Protein AF-A0A6C0I5N6-F1 (afdb_monomer)

Secondary structure (DSSP, 8-state):
----PPPP---PPPPPPPPPPP------PPP-PPPPPPPP----------TT------TTHHHHHHHHHHHHHHB-HHHHHHHHHHHHHHHHHHHTT-SSHHHHHHHHHHHHTS-GGG--SHHHHHHHHHHHHHHHHHHHTPPPPPHHHHHHHHHT--HHHHHHHHHHHHHS----GGGHHHHHHHHHHHHHHHHHHHHTGGGB--

Foldseek 3Di:
DDDDDDDDDDDDDDDDDDDDDDDDDDDDDDDDDDDDDDDPDDPDDPDPPPPPCPPDDQQQPVLLLLQLLLCLLFQDFVCCQVCVVVNLVLNLLSQLLDLDNVSNVVSNVLVVPDPSVPCRGSVSSNVSSLVVVQVVCVVVVHDRDDSVNSNVVNNPPDNVVSLVSNVVSLPPDDPDPVCPVSNVSSVVSNVVSVVVCVVCVVSTHD

Nearest PDB structures (foldseek):
  3w4y-assembly2_B  TM=7.563E-01  e=2.090E-02  Saccharomyces cerevisiae S288C
  3tk0-assembly1_A-2  TM=7.917E-01  e=8.559E-02  Homo sapiens
  3u5s-assembly1_A-2  TM=8.204E-01  e=1.146E-01  Homo sapiens
  4e0i-assembly2_C-2  TM=6.953E-01  e=7.398E-02  Saccharomyces cerevisiae S288C

Mean predicted aligned error: 14.07 Å

Sequence (206 aa):
MQYVNFRNTTTTIPIMTPPPQKMLMFSKPLVRSGLPPPQPIKTVEPVAPDSSLSPKKMKWGQPTWYIIHTLAEKVKEEAFVSIRTELLRQIYNICTNLPCPICSTHATEYLNGVNFSTIVSKDQLKMMLFQFHNEVNKRKGVEELPLDECNAKYVTAVTENMFQYFLISTKERQYNVQLISNNAYRERVVKYFREWLTKNSGSFAP

InterPro domains:
  IPR017905 ERV/ALR sulfhydryl oxidase domain [PF04777] (64-151)
  IPR017905 ERV/ALR sulfhydryl oxidase domain [PS51324] (51-154)
  IPR036774 ERV/ALR sulfhydryl oxidase domain superfamily [G3DSA:1.20.120.310] (55-160)
  IPR036774 ERV/ALR sulfhydryl oxidase domain superfamily [SSF69000] (56-147)

Structure (mmCIF, N/CA/C/O backbone):
data_AF-A0A6C0I5N6-F1
#
_entry.id   AF-A0A6C0I5N6-F1
#
loop_
_atom_site.group_PDB
_atom_site.id
_atom_site.type_symbol
_atom_site.label_atom_id
_atom_site.label_alt_id
_atom_site.label_comp_id
_atom_site.label_asym_id
_atom_site.label_entity_id
_atom_site.label_seq_id
_atom_site.pdbx_PDB_ins_code
_atom_site.Cartn_x
_atom_site.Cartn_y
_atom_site.Cartn_z
_atom_site.occupancy
_atom_site.B_iso_or_equiv
_atom_site.auth_seq_id
_atom_site.auth_comp_id
_atom_site.auth_asym_id
_atom_site.auth_atom_id
_atom_site.pdbx_PDB_model_num
ATOM 1 N N . MET A 1 1 ? -33.478 -2.073 -8.787 1.00 43.09 1 MET A N 1
ATOM 2 C CA . MET A 1 1 ? -33.326 -2.745 -10.094 1.00 43.09 1 MET A CA 1
ATOM 3 C C . MET A 1 1 ? -33.317 -1.668 -11.174 1.00 43.09 1 MET A C 1
ATOM 5 O O . MET A 1 1 ? -34.379 -1.256 -11.608 1.00 43.09 1 MET A O 1
ATOM 9 N N . GLN A 1 2 ? -32.145 -1.126 -11.517 1.00 28.42 2 GLN A N 1
ATOM 10 C CA . GLN A 1 2 ? -31.960 -0.216 -12.655 1.00 28.42 2 GLN A CA 1
ATOM 11 C C . GLN A 1 2 ? -30.554 -0.464 -13.216 1.00 28.42 2 GLN A C 1
ATOM 13 O O . GLN A 1 2 ? -29.558 -0.215 -12.545 1.00 28.42 2 GLN A O 1
ATOM 18 N N . TYR A 1 3 ? -30.507 -1.059 -14.407 1.00 30.44 3 TYR A N 1
ATOM 19 C CA . TYR A 1 3 ? -29.296 -1.349 -15.170 1.00 30.44 3 TYR A CA 1
ATOM 20 C C . TYR A 1 3 ? -28.939 -0.125 -16.018 1.00 30.44 3 TYR A C 1
ATOM 22 O O . TYR A 1 3 ? -29.790 0.382 -16.749 1.00 30.44 3 TYR A O 1
ATOM 30 N N . VAL A 1 4 ? -27.687 0.330 -15.956 1.00 37.03 4 VAL A N 1
ATOM 31 C CA . VAL A 1 4 ? -27.155 1.357 -16.863 1.00 37.03 4 VAL A CA 1
ATOM 32 C C . VAL A 1 4 ? -26.364 0.650 -17.965 1.00 37.03 4 VAL A C 1
ATOM 34 O O . VAL A 1 4 ? -25.302 0.090 -17.715 1.00 37.03 4 VAL A O 1
ATOM 37 N N . ASN A 1 5 ? -26.918 0.651 -19.180 1.00 32.22 5 ASN A N 1
ATOM 38 C CA . ASN A 1 5 ? -26.293 0.130 -20.397 1.00 32.22 5 ASN A CA 1
ATOM 39 C C . ASN A 1 5 ? -25.317 1.162 -20.980 1.00 32.22 5 ASN A C 1
ATOM 41 O O . ASN A 1 5 ? -25.742 2.244 -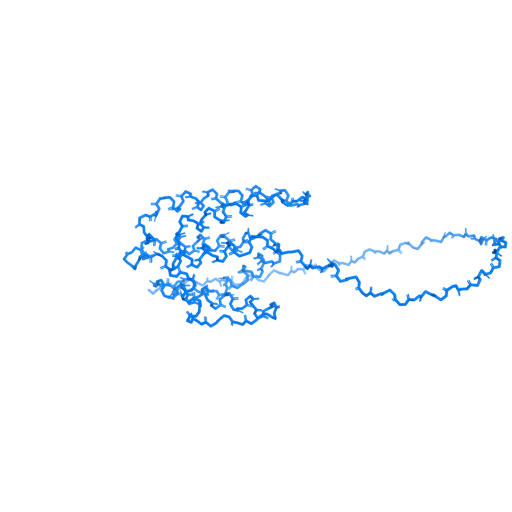21.387 1.00 32.22 5 ASN A O 1
ATOM 45 N N . PHE A 1 6 ? -24.037 0.806 -21.103 1.00 34.78 6 PHE A N 1
ATOM 46 C CA . PHE A 1 6 ? -23.080 1.563 -21.911 1.00 34.78 6 PHE A CA 1
ATOM 47 C C . PHE A 1 6 ? -23.104 1.052 -23.357 1.00 34.78 6 PHE A C 1
ATOM 49 O O . PHE A 1 6 ? -22.864 -0.122 -23.627 1.00 34.78 6 PHE A O 1
ATOM 56 N N . ARG A 1 7 ? -23.448 1.949 -24.287 1.00 36.78 7 ARG A N 1
ATOM 57 C CA . ARG A 1 7 ? -23.452 1.711 -25.735 1.00 36.78 7 ARG A CA 1
ATOM 58 C C . ARG A 1 7 ? -22.018 1.765 -26.273 1.00 36.78 7 ARG A C 1
ATOM 60 O O . ARG A 1 7 ? -21.306 2.728 -26.008 1.00 36.78 7 ARG A O 1
ATOM 67 N N . ASN A 1 8 ? -21.638 0.769 -27.071 1.00 32.28 8 ASN A N 1
ATOM 68 C CA . ASN A 1 8 ? -20.397 0.755 -27.846 1.00 32.28 8 ASN A CA 1
ATOM 69 C C . ASN A 1 8 ? -20.519 1.702 -29.050 1.00 32.28 8 ASN A C 1
ATOM 71 O O . ASN A 1 8 ? -21.375 1.497 -29.908 1.00 32.28 8 ASN A O 1
ATOM 75 N N . THR A 1 9 ? -19.651 2.709 -29.138 1.00 34.84 9 THR A N 1
ATOM 76 C CA . THR A 1 9 ? -19.451 3.505 -30.358 1.00 34.84 9 THR A CA 1
ATOM 77 C C . THR A 1 9 ? -18.193 3.030 -31.073 1.00 34.84 9 THR A C 1
ATOM 79 O O . THR A 1 9 ? -17.084 3.167 -30.559 1.00 34.84 9 THR A O 1
ATOM 82 N N . THR A 1 10 ? -18.375 2.457 -32.260 1.00 33.31 10 THR A N 1
ATOM 83 C CA . THR A 1 10 ? -17.306 2.052 -33.175 1.00 33.31 10 THR A CA 1
ATOM 84 C C . THR A 1 10 ? -16.755 3.287 -33.886 1.00 33.31 10 THR A C 1
ATOM 86 O O . THR A 1 10 ? -17.424 3.851 -34.748 1.00 33.31 10 THR A O 1
ATOM 89 N N . THR A 1 11 ? -15.536 3.700 -33.540 1.00 34.88 11 THR A N 1
ATOM 90 C CA . THR A 1 11 ? -14.793 4.741 -34.265 1.00 34.88 11 THR A CA 1
ATOM 91 C C . THR A 1 11 ? -13.759 4.073 -35.166 1.00 34.88 11 THR A C 1
ATOM 93 O O . THR A 1 11 ? -12.806 3.459 -34.692 1.00 34.88 11 THR A O 1
ATOM 96 N N . THR A 1 12 ? -13.961 4.179 -36.476 1.00 35.69 12 THR A N 1
ATOM 97 C CA . THR A 1 12 ? -13.022 3.775 -37.531 1.00 35.69 12 THR A CA 1
ATOM 98 C C . THR A 1 12 ? -11.769 4.655 -37.523 1.00 35.69 12 THR A C 1
ATOM 100 O O . THR A 1 12 ? -11.872 5.878 -37.595 1.00 35.69 12 THR A O 1
ATOM 103 N N . ILE A 1 13 ? -10.589 4.031 -37.466 1.00 36.94 13 ILE A N 1
ATOM 104 C CA . ILE A 1 13 ? -9.274 4.688 -37.550 1.00 36.94 13 ILE A CA 1
ATOM 105 C C . ILE A 1 13 ? -8.848 4.772 -39.030 1.00 36.94 13 ILE A C 1
ATOM 107 O O . ILE A 1 13 ? -8.908 3.749 -39.716 1.00 36.94 13 ILE A O 1
ATOM 111 N N . PRO A 1 14 ? -8.398 5.932 -39.549 1.00 33.78 14 PRO A N 1
ATOM 112 C CA . PRO A 1 14 ? -7.877 6.031 -40.909 1.00 33.78 14 PRO A CA 1
ATOM 113 C C . PRO A 1 14 ? -6.431 5.516 -41.011 1.00 33.78 14 PRO A C 1
ATOM 115 O O . PRO A 1 14 ? -5.578 5.809 -40.173 1.00 33.78 14 PRO A O 1
ATOM 118 N N . ILE A 1 15 ? -6.162 4.762 -42.079 1.00 38.66 15 ILE A N 1
ATOM 119 C CA . ILE A 1 15 ? -4.848 4.222 -42.452 1.00 38.66 15 ILE A CA 1
ATOM 120 C C . ILE A 1 15 ? -3.989 5.357 -43.034 1.00 38.66 15 ILE A C 1
ATOM 122 O O . ILE A 1 15 ? -4.327 5.920 -44.073 1.00 38.66 15 ILE A O 1
ATOM 126 N N . MET A 1 16 ? -2.867 5.681 -42.384 1.00 34.75 16 MET A N 1
ATOM 127 C CA . MET A 1 16 ? -1.835 6.572 -42.929 1.00 34.75 16 MET A CA 1
ATOM 128 C C . MET A 1 16 ? -0.799 5.757 -43.713 1.00 34.75 16 MET A C 1
ATOM 130 O O . MET A 1 16 ? -0.134 4.885 -43.157 1.00 34.75 16 MET A O 1
ATOM 134 N N . THR A 1 17 ? -0.637 6.052 -45.001 1.00 44.69 17 THR A N 1
ATOM 135 C CA . THR A 1 17 ? 0.446 5.518 -45.842 1.00 44.69 17 THR A CA 1
ATOM 136 C C . THR A 1 17 ? 1.763 6.267 -45.590 1.00 44.69 17 THR A C 1
ATOM 138 O O . THR A 1 17 ? 1.732 7.493 -45.453 1.00 44.69 17 THR A O 1
ATOM 141 N N . PRO A 1 18 ? 2.927 5.590 -45.572 1.00 39.78 18 PRO A N 1
ATOM 142 C CA . PRO A 1 18 ? 4.218 6.249 -45.380 1.00 39.78 18 PRO A CA 1
ATOM 143 C C . PRO A 1 18 ? 4.700 6.986 -46.650 1.00 39.78 18 PRO A C 1
ATOM 145 O O . PRO A 1 18 ? 4.388 6.558 -47.764 1.00 39.78 18 PRO A O 1
ATOM 148 N N . PRO A 1 19 ? 5.478 8.080 -46.511 1.00 40.03 19 PRO A N 1
ATOM 149 C CA . PRO A 1 19 ? 6.007 8.847 -47.639 1.00 40.03 19 PRO A CA 1
ATOM 150 C C . PRO A 1 19 ? 7.212 8.159 -48.317 1.00 40.03 19 PRO A C 1
ATOM 152 O O . PRO A 1 19 ? 7.919 7.372 -47.681 1.00 40.03 19 PRO A O 1
ATOM 155 N N . PRO A 1 20 ? 7.489 8.471 -49.599 1.00 37.75 20 PRO A N 1
ATOM 156 C CA . PRO A 1 20 ? 8.522 7.800 -50.384 1.00 37.75 20 PRO A CA 1
ATOM 157 C C . PRO A 1 20 ? 9.937 8.221 -49.961 1.00 37.75 20 PRO A C 1
ATOM 159 O O . PRO A 1 20 ? 10.238 9.407 -49.807 1.00 37.75 20 PRO A O 1
ATOM 162 N N . GLN A 1 21 ? 10.832 7.241 -49.824 1.00 39.88 21 GLN A N 1
ATOM 163 C CA . GLN A 1 21 ? 12.257 7.471 -49.587 1.00 39.88 21 GLN A CA 1
ATOM 164 C C . GLN A 1 21 ? 12.938 7.975 -50.868 1.00 39.88 21 GLN A C 1
ATOM 166 O O . GLN A 1 21 ? 12.926 7.305 -51.900 1.00 39.88 21 GLN A O 1
ATOM 171 N N . LYS A 1 22 ? 13.568 9.155 -50.802 1.00 39.56 22 LYS A N 1
ATOM 172 C CA . LYS A 1 22 ? 14.485 9.642 -51.842 1.00 39.56 22 LYS A CA 1
ATOM 173 C C . LYS A 1 22 ? 15.849 8.970 -51.671 1.00 39.56 22 LYS A C 1
ATOM 175 O O . LYS A 1 22 ? 16.516 9.157 -50.658 1.00 39.56 22 LYS A O 1
ATOM 180 N N . MET A 1 23 ? 16.255 8.218 -52.687 1.00 39.47 23 MET A N 1
ATOM 181 C CA . MET A 1 23 ? 17.580 7.618 -52.820 1.00 39.47 23 MET A CA 1
ATOM 182 C C . MET A 1 23 ? 18.608 8.710 -53.162 1.00 39.47 23 MET A C 1
ATOM 184 O O . MET A 1 23 ? 18.528 9.329 -54.221 1.00 39.47 23 MET A O 1
ATOM 188 N N . LEU A 1 24 ? 19.560 8.965 -52.262 1.00 46.69 24 LEU A N 1
ATOM 189 C CA . LEU A 1 24 ? 20.709 9.840 -52.510 1.00 46.69 24 LEU A CA 1
ATOM 190 C C . LEU A 1 24 ? 21.878 8.992 -53.021 1.00 46.69 24 LEU A C 1
ATOM 192 O O . LEU A 1 24 ? 22.489 8.238 -52.270 1.00 46.69 24 LEU A O 1
ATOM 196 N N . MET A 1 25 ? 22.171 9.125 -54.312 1.00 44.94 25 MET A N 1
ATOM 197 C CA . MET A 1 25 ? 23.390 8.626 -54.943 1.00 44.94 25 MET A CA 1
ATOM 198 C C . MET A 1 25 ? 24.499 9.661 -54.738 1.00 44.94 25 MET A C 1
ATOM 200 O O . MET A 1 25 ? 24.383 10.769 -55.258 1.00 44.94 25 MET A O 1
ATOM 204 N N . PHE A 1 26 ? 25.584 9.305 -54.046 1.00 50.03 26 PHE A N 1
ATOM 205 C CA . PHE A 1 26 ? 26.847 10.037 -54.152 1.00 50.03 26 PHE A CA 1
ATOM 206 C C . PHE A 1 26 ? 28.050 9.096 -54.197 1.00 50.03 26 PHE A C 1
ATOM 208 O O . PHE A 1 26 ? 28.239 8.213 -53.365 1.00 50.03 26 PHE A O 1
ATOM 215 N N . SER A 1 27 ? 28.843 9.332 -55.236 1.00 40.88 27 SER A N 1
ATOM 216 C CA . SER A 1 27 ? 30.022 8.611 -55.692 1.00 40.88 27 SER A CA 1
ATOM 217 C C . SER A 1 27 ? 31.291 8.999 -54.927 1.00 40.88 27 SER A C 1
ATOM 219 O O . SER A 1 27 ? 31.486 10.1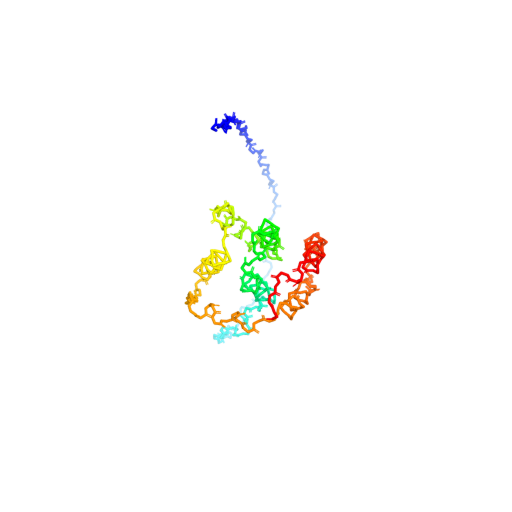79 -54.639 1.00 40.88 27 SER A O 1
ATOM 221 N N . LYS A 1 28 ? 32.206 8.034 -54.730 1.00 44.34 28 LYS A N 1
ATOM 222 C CA . LYS A 1 28 ? 33.630 8.039 -55.162 1.00 44.34 28 LYS A CA 1
ATOM 223 C C . LYS A 1 28 ? 34.409 6.890 -54.483 1.00 44.34 28 LYS A C 1
ATOM 225 O O . LYS A 1 28 ? 34.191 6.640 -53.301 1.00 44.34 28 LYS A O 1
ATOM 230 N N . PRO A 1 29 ? 35.329 6.204 -55.189 1.00 44.69 29 PRO A N 1
ATOM 231 C CA . PRO A 1 29 ? 36.155 5.158 -54.597 1.00 44.69 29 PRO A CA 1
ATOM 232 C C . PRO A 1 29 ? 37.318 5.769 -53.803 1.00 44.69 29 PRO A C 1
ATOM 234 O O . PRO A 1 29 ? 38.062 6.606 -54.315 1.00 44.69 29 PRO A O 1
ATOM 237 N N . LEU A 1 30 ? 37.481 5.338 -52.551 1.00 52.44 30 LEU A N 1
ATOM 238 C CA . LEU A 1 30 ? 38.640 5.675 -51.731 1.00 52.44 30 LEU A CA 1
ATOM 239 C C . LEU A 1 30 ? 39.808 4.760 -52.126 1.00 52.44 30 LEU A C 1
ATOM 241 O O . LEU A 1 30 ? 39.741 3.541 -51.965 1.00 52.44 30 LEU A O 1
ATOM 245 N N . VAL A 1 31 ? 40.878 5.357 -52.648 1.00 45.97 31 VAL A N 1
ATOM 246 C CA . VAL A 1 31 ? 42.171 4.698 -52.866 1.00 45.97 31 VAL A CA 1
ATOM 247 C C . VAL A 1 31 ? 42.713 4.253 -51.507 1.00 45.97 31 VAL A C 1
ATOM 249 O O . VAL A 1 31 ? 42.968 5.078 -50.632 1.00 45.97 31 VAL A O 1
ATOM 252 N N . ARG A 1 32 ? 42.857 2.940 -51.311 1.00 49.78 32 ARG A N 1
ATOM 253 C CA . ARG A 1 32 ? 43.383 2.349 -50.077 1.00 49.78 32 ARG A CA 1
ATOM 254 C C . ARG A 1 32 ? 44.907 2.268 -50.172 1.00 49.78 32 ARG A C 1
ATOM 256 O O . ARG A 1 32 ? 45.445 1.314 -50.726 1.00 49.78 32 ARG A O 1
ATOM 263 N N . SER A 1 33 ? 45.599 3.277 -49.655 1.00 46.34 33 SER A N 1
ATOM 264 C CA . SER A 1 33 ? 47.034 3.202 -49.359 1.00 46.34 33 SER A CA 1
ATOM 265 C C . SER A 1 33 ? 47.288 2.135 -48.280 1.00 46.34 33 SER A C 1
ATOM 267 O O . SER A 1 33 ? 46.446 1.907 -47.412 1.00 46.34 33 SER A O 1
ATOM 269 N N . GLY A 1 34 ? 48.422 1.440 -48.402 1.00 45.38 34 GLY A N 1
ATOM 270 C CA . GLY A 1 34 ? 48.720 0.141 -47.791 1.00 45.38 34 GLY A CA 1
ATOM 271 C C . GLY A 1 34 ? 48.416 -0.012 -46.298 1.00 45.38 34 GLY A C 1
ATOM 272 O O . GLY A 1 34 ? 48.762 0.827 -45.470 1.00 45.38 34 GLY A O 1
ATOM 273 N N . LEU A 1 35 ? 47.804 -1.150 -45.969 1.00 50.22 35 LEU A N 1
ATOM 274 C CA . LEU A 1 35 ? 47.712 -1.662 -44.606 1.00 50.22 35 LEU A CA 1
ATOM 275 C C . LEU A 1 35 ? 49.097 -2.151 -44.146 1.00 50.22 35 LEU A C 1
ATOM 277 O O . LEU A 1 35 ? 49.762 -2.850 -44.916 1.00 50.22 35 LEU A O 1
ATOM 281 N N . PRO A 1 36 ? 49.527 -1.854 -42.908 1.00 63.88 36 PRO A N 1
ATOM 282 C CA . PRO A 1 36 ? 50.687 -2.514 -42.323 1.00 63.88 36 PRO A CA 1
ATOM 283 C C . PRO A 1 36 ? 50.417 -4.023 -42.162 1.00 63.88 36 PRO A C 1
ATOM 285 O O . PRO A 1 36 ? 49.259 -4.426 -41.999 1.00 63.88 36 PRO A O 1
ATOM 288 N N . PRO A 1 37 ? 51.464 -4.868 -42.218 1.00 59.25 37 PRO A N 1
ATOM 289 C CA . PRO A 1 37 ? 51.319 -6.314 -42.118 1.00 59.25 37 PRO A CA 1
ATOM 290 C C . PRO A 1 37 ? 50.657 -6.716 -40.790 1.00 59.25 37 PRO A C 1
ATOM 292 O O . PRO A 1 37 ? 50.891 -6.067 -39.763 1.00 59.25 37 PRO A O 1
ATOM 295 N N . PRO A 1 38 ? 49.828 -7.776 -40.791 1.00 51.97 38 PRO A N 1
ATOM 296 C CA . PRO A 1 38 ? 49.151 -8.238 -39.590 1.00 51.97 38 PRO A CA 1
ATOM 297 C C . PRO A 1 38 ? 50.192 -8.691 -38.561 1.00 51.97 38 PRO A C 1
ATOM 299 O O . PRO A 1 38 ? 50.989 -9.593 -38.811 1.00 51.97 38 PRO A O 1
ATOM 302 N N . GLN A 1 39 ? 50.184 -8.038 -37.400 1.00 57.09 39 GLN A N 1
ATOM 303 C CA . GLN A 1 39 ? 50.946 -8.474 -36.233 1.00 57.09 39 GLN A CA 1
ATOM 304 C C . GLN A 1 39 ? 50.411 -9.846 -35.780 1.00 57.09 39 GLN A C 1
ATOM 306 O O . GLN A 1 39 ? 49.195 -10.057 -35.836 1.00 57.09 39 GLN A O 1
ATOM 311 N N . PRO A 1 40 ? 51.273 -10.777 -35.331 1.00 54.66 40 PRO A N 1
ATOM 312 C CA . PRO A 1 40 ? 50.839 -12.096 -34.890 1.00 54.66 40 PRO A CA 1
ATOM 313 C C . PRO A 1 40 ? 49.795 -11.971 -33.777 1.00 54.66 40 PRO A C 1
ATOM 315 O O . PRO A 1 40 ? 50.009 -11.297 -32.767 1.00 54.66 40 PRO A O 1
ATOM 318 N N . ILE A 1 41 ? 48.648 -12.613 -34.005 1.00 48.03 41 ILE A N 1
ATOM 319 C CA . ILE A 1 41 ? 47.518 -12.682 -33.082 1.00 48.03 41 ILE A CA 1
ATOM 320 C C . ILE A 1 41 ? 48.030 -13.308 -31.785 1.00 48.03 41 ILE A C 1
ATOM 322 O O . ILE A 1 41 ? 48.301 -14.506 -31.730 1.00 48.03 41 ILE A O 1
ATOM 326 N N . LYS A 1 42 ? 48.184 -12.494 -30.738 1.00 50.94 42 LYS A N 1
ATOM 327 C CA . LYS A 1 42 ? 48.341 -13.010 -29.380 1.00 50.94 42 LYS A CA 1
ATOM 328 C C . LYS A 1 42 ? 47.024 -13.686 -29.028 1.00 50.94 42 LYS A C 1
ATOM 330 O O . LYS A 1 42 ? 45.982 -13.035 -29.059 1.00 50.94 42 LYS A O 1
ATOM 335 N N . THR A 1 43 ? 47.076 -14.983 -28.756 1.00 44.75 43 THR A N 1
ATOM 336 C CA . THR A 1 43 ? 45.949 -15.778 -28.274 1.00 44.75 43 THR A CA 1
ATOM 337 C C . THR A 1 43 ? 45.338 -15.054 -27.077 1.00 44.75 43 THR A C 1
ATOM 339 O O . THR A 1 43 ? 45.967 -14.948 -26.028 1.00 44.75 43 THR A O 1
ATOM 342 N N . VAL A 1 44 ? 44.157 -14.464 -27.261 1.00 51.31 44 VAL A N 1
ATOM 343 C CA . VAL A 1 44 ? 43.417 -13.845 -26.163 1.00 51.31 44 VAL A CA 1
ATOM 344 C C . VAL A 1 44 ? 42.825 -15.007 -25.379 1.00 51.31 44 VAL A C 1
ATOM 346 O O . VAL A 1 44 ? 41.994 -15.745 -25.908 1.00 51.31 44 VAL A O 1
ATOM 349 N N . GLU A 1 45 ? 43.319 -15.225 -24.163 1.00 63.06 45 GLU A N 1
ATOM 350 C CA . GLU A 1 45 ? 42.721 -16.186 -23.240 1.00 63.06 45 GLU A CA 1
ATOM 351 C C . GLU A 1 45 ? 41.225 -15.869 -23.062 1.00 63.06 45 GLU A C 1
ATOM 353 O O . GLU A 1 45 ? 40.841 -14.695 -23.132 1.00 63.06 45 GLU A O 1
ATOM 358 N N . PRO A 1 46 ? 40.356 -16.874 -22.852 1.00 53.00 46 PRO A N 1
ATOM 359 C CA . PRO A 1 46 ? 38.934 -16.634 -22.661 1.00 53.00 46 PRO A CA 1
ATOM 360 C C . PRO A 1 46 ? 38.733 -15.708 -21.459 1.00 53.00 46 PRO A C 1
ATOM 362 O O . PRO A 1 46 ? 38.979 -16.094 -20.317 1.00 53.00 46 PRO A O 1
ATOM 365 N N . VAL A 1 47 ? 38.296 -14.474 -21.714 1.00 57.62 47 VAL A N 1
ATOM 366 C CA . VAL A 1 47 ? 37.903 -13.544 -20.656 1.00 57.62 47 VAL A CA 1
ATOM 367 C C . VAL A 1 47 ? 36.697 -14.170 -19.965 1.00 57.62 47 VAL A C 1
ATOM 369 O O . VAL A 1 47 ? 35.631 -14.308 -20.568 1.00 57.62 47 VAL A O 1
ATOM 372 N N . ALA A 1 48 ? 36.895 -14.616 -18.724 1.00 58.38 48 ALA A N 1
ATOM 373 C CA . ALA A 1 48 ? 35.827 -15.129 -17.882 1.00 58.38 48 ALA A CA 1
ATOM 374 C C . ALA A 1 48 ? 34.663 -14.120 -17.859 1.00 58.38 48 ALA A C 1
ATOM 376 O O . ALA A 1 48 ? 34.916 -12.911 -17.844 1.00 58.38 48 ALA A O 1
ATOM 377 N N . PRO A 1 49 ? 33.397 -14.577 -17.872 1.00 52.41 49 PRO A N 1
ATOM 378 C CA . PRO A 1 49 ? 32.264 -13.672 -17.763 1.00 52.41 49 PRO A CA 1
ATOM 379 C C . PRO A 1 49 ? 32.421 -12.838 -16.490 1.00 52.41 49 PRO A C 1
ATOM 381 O O . PRO A 1 49 ? 32.580 -13.387 -15.400 1.00 52.41 49 PRO A O 1
ATOM 384 N N . ASP A 1 50 ? 32.413 -11.516 -16.659 1.00 47.69 50 ASP A N 1
ATOM 385 C CA . ASP A 1 50 ? 32.455 -10.535 -15.581 1.00 47.69 50 ASP A CA 1
ATOM 386 C C . ASP A 1 50 ? 31.331 -10.835 -14.578 1.00 47.69 50 ASP A C 1
ATOM 388 O O . ASP A 1 50 ? 30.157 -10.528 -14.795 1.00 47.69 50 ASP A O 1
ATOM 392 N N . SER A 1 51 ? 31.697 -11.482 -13.473 1.00 52.94 51 SER A N 1
ATOM 393 C CA . SER A 1 51 ? 30.787 -11.879 -12.404 1.00 52.94 51 SER A CA 1
ATOM 394 C C . SER A 1 51 ? 30.406 -10.709 -11.489 1.00 52.94 51 SER A C 1
ATOM 396 O O . SER A 1 51 ? 29.826 -10.936 -10.427 1.00 52.94 51 SER A O 1
ATOM 398 N N . SER A 1 52 ? 30.740 -9.460 -11.841 1.00 55.75 52 SER A N 1
ATOM 399 C CA . SER A 1 52 ? 30.499 -8.292 -10.982 1.00 55.75 52 SER A CA 1
ATOM 400 C C . SER A 1 52 ? 29.152 -7.593 -11.207 1.00 55.75 52 SER A C 1
ATOM 402 O O . SER A 1 52 ? 28.745 -6.764 -10.388 1.00 55.75 52 SER A O 1
ATOM 404 N N . LEU A 1 53 ? 28.381 -7.966 -12.233 1.00 49.22 53 LEU A N 1
ATOM 405 C CA . LEU A 1 53 ? 27.039 -7.419 -12.457 1.00 49.22 53 LEU A CA 1
ATOM 406 C C . LEU A 1 53 ? 25.983 -8.136 -11.608 1.00 49.22 53 LEU A C 1
ATOM 408 O O . LEU A 1 53 ? 25.050 -8.758 -12.113 1.00 49.22 53 LEU A O 1
ATOM 412 N N . SER A 1 54 ? 26.094 -8.004 -10.285 1.00 51.66 54 SER A N 1
ATOM 413 C CA . SER A 1 54 ? 24.937 -8.240 -9.421 1.00 51.66 54 SER A CA 1
ATOM 414 C C . SER A 1 54 ? 23.809 -7.279 -9.844 1.00 51.66 54 SER A C 1
ATOM 416 O O . SER A 1 54 ? 24.035 -6.064 -9.936 1.00 51.66 54 SER A O 1
ATOM 418 N N . PRO A 1 55 ? 22.593 -7.767 -10.158 1.00 56.28 55 PRO A N 1
ATOM 419 C CA . PRO A 1 55 ? 21.505 -6.889 -10.557 1.00 56.28 55 PRO A CA 1
ATOM 420 C C . PRO A 1 55 ? 21.219 -5.909 -9.419 1.00 56.28 55 PRO A C 1
ATOM 422 O O . PRO A 1 55 ? 20.946 -6.302 -8.284 1.00 56.28 5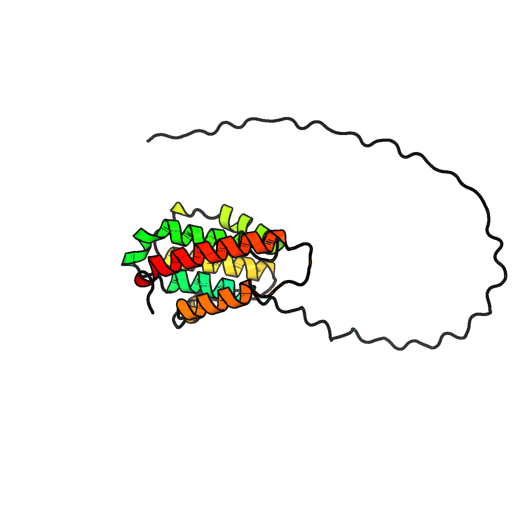5 PRO A O 1
ATOM 425 N N . LYS A 1 56 ? 21.305 -4.610 -9.726 1.00 62.28 56 LYS A N 1
ATOM 426 C CA . LYS A 1 56 ? 21.108 -3.524 -8.762 1.00 62.28 56 LYS A CA 1
ATOM 427 C C . LYS A 1 56 ? 19.789 -3.727 -8.012 1.00 62.28 56 LYS A C 1
ATOM 429 O O . LYS A 1 56 ? 18.709 -3.585 -8.587 1.00 62.28 56 LYS A O 1
ATOM 434 N N . LYS A 1 57 ? 19.880 -4.053 -6.718 1.00 69.88 57 LYS A N 1
ATOM 435 C CA . LYS A 1 57 ? 18.720 -4.339 -5.865 1.00 69.88 57 LYS A CA 1
ATOM 436 C C . LYS A 1 57 ? 17.754 -3.151 -5.874 1.00 69.88 57 LYS A C 1
ATOM 438 O O . LYS A 1 57 ? 18.121 -2.019 -5.557 1.00 69.88 57 LYS A O 1
ATOM 443 N N . MET A 1 58 ? 16.503 -3.418 -6.238 1.00 83.38 58 MET A N 1
ATOM 444 C CA . MET A 1 58 ? 15.422 -2.437 -6.235 1.00 83.38 58 MET A CA 1
ATOM 445 C C . MET A 1 58 ? 15.087 -2.035 -4.793 1.00 83.38 58 MET A C 1
ATOM 447 O O . MET A 1 58 ? 14.500 -2.815 -4.047 1.00 83.38 58 MET A O 1
ATOM 451 N N . LYS A 1 59 ? 15.457 -0.814 -4.396 1.00 87.31 59 LYS A N 1
ATOM 452 C CA . LYS A 1 59 ? 15.347 -0.362 -3.001 1.00 87.31 59 LYS A CA 1
ATOM 453 C C . LYS A 1 59 ? 13.920 -0.047 -2.534 1.00 87.31 59 LYS A C 1
ATOM 455 O O . LYS A 1 59 ? 13.643 -0.160 -1.348 1.00 87.31 59 LYS A O 1
ATOM 460 N N . TRP A 1 60 ? 13.010 0.302 -3.446 1.00 89.56 60 TRP A N 1
ATOM 461 C CA . TRP A 1 60 ? 11.626 0.693 -3.127 1.00 89.56 60 TRP A CA 1
ATOM 462 C C . TRP A 1 60 ? 10.625 -0.473 -3.106 1.00 89.56 60 TRP A C 1
ATOM 464 O O . TRP A 1 60 ? 9.565 -0.358 -2.492 1.00 89.56 60 TRP A O 1
ATOM 474 N N . GLY A 1 61 ? 10.940 -1.598 -3.762 1.00 92.69 61 GLY A N 1
ATOM 475 C CA . GLY A 1 61 ? 9.996 -2.709 -3.940 1.00 92.69 61 GLY A CA 1
ATOM 476 C C . GLY A 1 61 ? 9.607 -3.360 -2.615 1.00 92.69 61 GLY A C 1
ATOM 477 O O . GLY A 1 61 ? 8.429 -3.449 -2.282 1.00 92.69 61 GLY A O 1
ATOM 478 N N . GLN A 1 62 ? 10.607 -3.749 -1.822 1.00 94.31 62 GLN A N 1
ATOM 479 C CA . GLN A 1 62 ? 10.396 -4.346 -0.503 1.00 94.31 62 GLN A CA 1
ATOM 480 C C . GLN A 1 62 ? 9.606 -3.416 0.446 1.00 94.31 62 GLN A C 1
ATOM 482 O O . GLN A 1 62 ? 8.570 -3.858 0.937 1.00 94.31 62 GLN A O 1
ATOM 487 N N . PRO A 1 63 ? 9.999 -2.145 0.671 1.00 94.94 63 PRO A N 1
ATOM 488 C CA . PRO A 1 63 ? 9.221 -1.212 1.491 1.00 94.94 63 PRO A CA 1
ATOM 489 C C . PRO A 1 63 ? 7.761 -1.058 1.052 1.00 94.94 63 PRO A C 1
ATOM 491 O O . PRO A 1 63 ? 6.878 -0.972 1.901 1.00 94.94 63 PRO A O 1
ATOM 494 N N . THR A 1 64 ? 7.499 -1.058 -0.260 1.00 96.25 64 THR A N 1
ATOM 495 C CA . THR A 1 64 ? 6.136 -0.949 -0.807 1.00 96.25 64 THR A CA 1
ATOM 496 C C . THR A 1 64 ? 5.282 -2.153 -0.418 1.00 96.25 64 THR A C 1
ATOM 498 O O . THR A 1 64 ? 4.177 -1.980 0.091 1.00 96.25 64 THR A O 1
ATOM 501 N N . TRP A 1 65 ? 5.806 -3.371 -0.585 1.00 97.44 65 TRP A N 1
ATOM 502 C CA . TRP A 1 65 ? 5.112 -4.582 -0.140 1.00 97.44 65 TRP A CA 1
ATOM 503 C C . TRP A 1 65 ? 4.893 -4.589 1.370 1.00 97.44 65 TRP A C 1
ATOM 505 O O . TRP A 1 65 ? 3.805 -4.927 1.828 1.00 97.44 65 TRP A O 1
ATOM 515 N N . TYR A 1 66 ? 5.898 -4.181 2.149 1.00 97.31 66 TYR A N 1
ATOM 516 C CA . TYR A 1 66 ? 5.771 -4.114 3.602 1.00 97.31 66 TYR A CA 1
ATOM 517 C C . TYR A 1 66 ? 4.624 -3.212 4.035 1.00 97.31 66 TYR A C 1
ATOM 519 O O . TYR A 1 66 ? 3.791 -3.657 4.820 1.00 97.31 66 TYR A O 1
ATOM 527 N N . ILE A 1 67 ? 4.530 -1.985 3.518 1.00 97.38 67 ILE A N 1
ATOM 528 C CA . ILE A 1 67 ? 3.479 -1.076 3.973 1.00 97.38 67 ILE A CA 1
ATOM 529 C C . ILE A 1 67 ? 2.081 -1.559 3.571 1.00 97.38 67 ILE A C 1
ATOM 531 O O . ILE A 1 67 ? 1.205 -1.587 4.428 1.00 97.38 67 ILE A O 1
ATOM 535 N N . ILE A 1 68 ? 1.854 -2.012 2.331 1.00 98.38 68 ILE A N 1
ATOM 536 C CA . ILE A 1 68 ? 0.495 -2.396 1.907 1.00 98.38 68 ILE A CA 1
ATOM 537 C C . ILE A 1 68 ? -0.003 -3.665 2.610 1.00 98.38 68 ILE A C 1
ATOM 539 O O . ILE A 1 68 ? -1.164 -3.715 3.013 1.00 98.38 68 ILE A O 1
ATOM 543 N N . HIS A 1 69 ? 0.872 -4.651 2.837 1.00 98.38 69 HIS A N 1
ATOM 544 C CA . HIS A 1 69 ? 0.509 -5.834 3.617 1.00 98.38 69 HIS A CA 1
ATOM 545 C C . HIS A 1 69 ? 0.342 -5.507 5.105 1.00 98.38 69 HIS A C 1
ATOM 547 O O . HIS A 1 69 ? -0.573 -6.028 5.732 1.00 98.38 69 HIS A O 1
ATOM 553 N N . THR A 1 70 ? 1.154 -4.601 5.661 1.00 98.38 70 THR A N 1
ATOM 554 C CA . THR A 1 70 ? 0.996 -4.158 7.057 1.00 98.38 70 THR A CA 1
ATOM 555 C C . THR A 1 70 ? -0.327 -3.429 7.259 1.00 98.38 70 THR A C 1
ATOM 557 O O . THR A 1 70 ? -0.998 -3.682 8.248 1.00 98.38 70 THR A O 1
ATOM 560 N N . LEU A 1 71 ? -0.767 -2.584 6.320 1.00 98.50 71 LEU A N 1
ATOM 561 C CA . LEU A 1 71 ? -2.085 -1.944 6.411 1.00 98.50 71 LEU A CA 1
ATOM 562 C C . LEU A 1 71 ? -3.220 -2.978 6.427 1.00 98.50 71 LEU A C 1
ATOM 564 O O . LEU A 1 71 ? -4.139 -2.855 7.233 1.00 98.50 71 LEU A O 1
ATOM 568 N N . ALA A 1 72 ? -3.152 -3.998 5.566 1.00 98.25 72 ALA A N 1
ATOM 569 C CA . ALA A 1 72 ? -4.145 -5.071 5.523 1.00 98.25 72 ALA A CA 1
ATOM 570 C C . ALA A 1 72 ? -4.130 -5.943 6.790 1.00 98.25 72 ALA A C 1
ATOM 572 O O . ALA A 1 72 ? -5.181 -6.361 7.270 1.00 98.25 72 ALA A O 1
ATOM 573 N N . GLU A 1 73 ? -2.948 -6.187 7.355 1.00 98.06 73 GLU A N 1
ATOM 574 C CA . GLU A 1 73 ? -2.787 -6.944 8.596 1.00 98.06 73 GLU A CA 1
ATOM 575 C C . GLU A 1 73 ? -3.243 -6.147 9.820 1.00 98.06 73 GLU A C 1
ATOM 577 O O . GLU A 1 73 ? -3.918 -6.681 10.698 1.00 98.06 73 GLU A O 1
ATOM 582 N N . LYS A 1 74 ? -2.904 -4.860 9.891 1.00 98.00 74 LYS A N 1
ATOM 583 C CA . LYS A 1 74 ? -3.096 -4.042 11.091 1.00 98.00 74 LYS A CA 1
ATOM 584 C C . LYS A 1 74 ? -4.418 -3.303 11.134 1.00 98.00 74 LYS A C 1
ATOM 586 O O . LYS A 1 74 ? -4.803 -2.892 12.222 1.00 98.00 74 LYS A O 1
ATOM 591 N N . VAL A 1 75 ? -5.136 -3.139 10.023 1.00 98.50 75 VAL A N 1
ATOM 592 C CA . VAL A 1 75 ? -6.485 -2.556 10.074 1.00 98.50 75 VAL A CA 1
ATOM 593 C C . VAL A 1 75 ? -7.371 -3.377 11.017 1.00 98.50 75 VAL A C 1
ATOM 595 O O . VAL A 1 75 ? -7.419 -4.606 10.934 1.00 98.50 75 VAL A O 1
ATOM 598 N N . LYS A 1 76 ? -8.026 -2.704 11.960 1.00 98.19 76 LYS A N 1
ATOM 599 C CA . LYS A 1 76 ? -8.944 -3.331 12.916 1.00 98.19 76 LYS A CA 1
ATOM 600 C C . LYS A 1 76 ? -10.217 -3.771 12.197 1.00 98.19 76 LYS A C 1
ATOM 602 O O . LYS A 1 76 ? -10.680 -3.060 11.305 1.00 98.19 76 LYS A O 1
ATOM 607 N N . GLU A 1 77 ? -10.786 -4.908 12.585 1.00 97.25 77 GLU A N 1
ATOM 608 C CA . GLU A 1 77 ? -11.979 -5.465 11.928 1.00 97.25 77 GLU A CA 1
ATOM 609 C C . GLU A 1 77 ? -13.143 -4.465 11.980 1.00 97.25 77 GLU A C 1
ATOM 611 O O . GLU A 1 77 ? -13.750 -4.133 10.964 1.00 97.25 77 GLU A O 1
ATOM 616 N N . GLU A 1 78 ? -13.367 -3.877 13.156 1.00 96.94 78 GLU A N 1
ATOM 617 C CA . GLU A 1 78 ? -14.412 -2.892 13.419 1.00 96.94 78 GLU A CA 1
ATOM 618 C C . GLU A 1 78 ? -14.218 -1.571 12.658 1.00 96.94 78 GLU A C 1
ATOM 620 O O . GLU A 1 78 ? -15.183 -0.855 12.388 1.00 96.94 78 GLU A O 1
ATOM 625 N N . ALA A 1 79 ? -12.978 -1.245 12.284 1.00 97.75 79 ALA A N 1
ATOM 626 C CA . ALA A 1 79 ? -12.659 -0.042 11.524 1.00 97.75 79 ALA A CA 1
ATOM 627 C C . ALA A 1 79 ? -12.620 -0.296 10.012 1.00 97.75 79 ALA A C 1
ATOM 629 O O . ALA A 1 79 ? -12.713 0.655 9.237 1.00 97.75 79 ALA A O 1
ATOM 630 N N . PHE A 1 80 ? -12.483 -1.551 9.572 1.00 98.25 80 PHE A N 1
ATOM 631 C CA . PHE A 1 80 ? -12.272 -1.875 8.164 1.00 98.25 80 PHE A CA 1
ATOM 632 C C . PHE A 1 80 ? -13.383 -1.308 7.290 1.00 98.25 80 PHE A C 1
ATOM 634 O O . PHE A 1 80 ? -13.097 -0.601 6.329 1.00 98.25 80 PHE A O 1
ATOM 641 N N . VAL A 1 81 ? -14.646 -1.552 7.652 1.00 96.12 81 VAL A N 1
ATOM 642 C CA . VAL A 1 81 ? -15.813 -1.132 6.861 1.00 96.12 81 VAL A CA 1
ATOM 643 C C . VAL A 1 81 ? -15.858 0.387 6.667 1.00 96.12 81 VAL A C 1
ATOM 645 O O . VAL A 1 81 ? -16.193 0.842 5.572 1.00 96.12 81 VAL A O 1
ATOM 648 N N . SER A 1 82 ? -15.485 1.172 7.684 1.00 97.44 82 SER A N 1
ATOM 649 C CA . SER A 1 82 ? -15.559 2.637 7.629 1.00 97.44 82 SER A CA 1
ATOM 650 C C . SER A 1 82 ? -14.464 3.256 6.761 1.00 97.44 82 SER A C 1
ATOM 652 O O . SER A 1 82 ? -14.740 4.207 6.033 1.00 97.44 82 SER A O 1
ATOM 654 N N . ILE A 1 83 ? -13.252 2.690 6.769 1.00 98.19 83 ILE A N 1
ATOM 655 C CA . ILE A 1 83 ? -12.123 3.202 5.973 1.00 98.19 83 ILE A CA 1
ATOM 656 C C . ILE A 1 83 ? -11.905 2.439 4.659 1.00 98.19 83 ILE A C 1
ATOM 658 O O . ILE A 1 83 ? -11.029 2.807 3.877 1.00 98.19 83 ILE A O 1
ATOM 662 N N . ARG A 1 84 ? -12.686 1.383 4.397 1.00 98.19 84 ARG A N 1
ATOM 663 C CA . ARG A 1 84 ? -12.508 0.410 3.304 1.00 98.19 84 ARG A CA 1
ATOM 664 C C . ARG A 1 84 ? -12.214 1.063 1.964 1.00 98.19 84 ARG A C 1
ATOM 666 O O . ARG A 1 84 ? -11.182 0.805 1.353 1.00 98.19 84 ARG A O 1
ATOM 673 N N . THR A 1 85 ? -13.120 1.925 1.511 1.00 98.12 85 THR A N 1
ATOM 674 C CA . THR A 1 85 ? -13.027 2.588 0.204 1.00 98.12 85 THR A CA 1
ATOM 675 C C . THR A 1 85 ? -11.736 3.390 0.082 1.00 98.12 85 THR A C 1
ATOM 677 O O . THR A 1 85 ? -11.082 3.392 -0.959 1.00 98.12 85 THR A O 1
ATOM 680 N N . GLU A 1 86 ? -11.344 4.066 1.156 1.00 98.25 86 GLU A N 1
ATOM 681 C CA . GLU A 1 86 ? -10.172 4.925 1.160 1.00 98.25 86 GLU A CA 1
ATOM 682 C C . GLU A 1 86 ? -8.888 4.101 1.257 1.00 98.25 86 GLU A C 1
ATOM 684 O O . GLU A 1 86 ? -7.960 4.381 0.507 1.00 98.25 86 GLU A O 1
ATOM 689 N N . LEU A 1 87 ? -8.858 3.053 2.086 1.00 98.62 87 LEU A N 1
ATOM 690 C CA . LEU A 1 87 ? -7.749 2.101 2.191 1.00 98.62 87 LEU A CA 1
ATOM 691 C C . LEU A 1 87 ? -7.463 1.432 0.841 1.00 98.62 87 LEU A C 1
ATOM 693 O O . LEU A 1 87 ? -6.325 1.450 0.373 1.00 98.62 87 LEU A O 1
ATOM 697 N N . LEU A 1 88 ? -8.497 0.908 0.174 1.00 98.50 88 LEU A N 1
ATOM 698 C CA . LEU A 1 88 ? -8.362 0.297 -1.152 1.00 98.50 88 LEU A CA 1
ATOM 699 C C . LEU A 1 88 ? -7.846 1.310 -2.183 1.00 98.50 88 LEU A C 1
ATOM 701 O O . LEU A 1 88 ? -6.960 0.992 -2.975 1.00 98.50 88 LEU A O 1
ATOM 705 N N . ARG A 1 89 ? -8.328 2.558 -2.125 1.00 98.00 89 ARG A N 1
ATOM 706 C CA . ARG A 1 89 ? -7.840 3.645 -2.982 1.00 98.00 89 ARG A CA 1
ATOM 707 C C . ARG A 1 89 ? -6.374 3.994 -2.711 1.00 98.00 89 ARG A C 1
ATOM 709 O O . ARG A 1 89 ? -5.650 4.272 -3.663 1.00 98.00 89 ARG A O 1
ATOM 716 N N . GLN A 1 90 ? -5.917 3.986 -1.456 1.00 98.00 90 GLN A N 1
ATOM 717 C CA . GLN A 1 90 ? -4.500 4.212 -1.142 1.00 98.00 90 GLN A CA 1
ATOM 718 C C . GLN A 1 90 ? -3.622 3.104 -1.720 1.00 98.00 90 GLN A C 1
ATOM 720 O O . GLN A 1 90 ? -2.624 3.404 -2.371 1.00 98.00 90 GLN A O 1
ATOM 725 N N . ILE A 1 91 ? -4.014 1.839 -1.542 1.00 98.25 91 ILE A N 1
ATOM 726 C CA . ILE A 1 91 ? -3.289 0.687 -2.095 1.00 98.25 91 ILE A CA 1
ATOM 727 C C . ILE A 1 91 ? -3.211 0.793 -3.620 1.00 98.25 91 ILE A C 1
ATOM 729 O O . ILE A 1 91 ? -2.117 0.712 -4.177 1.00 98.25 91 ILE A O 1
ATOM 733 N N . TYR A 1 92 ? -4.340 1.065 -4.282 1.00 97.81 92 TYR A N 1
ATOM 734 C CA . TYR A 1 92 ? -4.377 1.288 -5.725 1.00 97.81 92 TYR A CA 1
ATOM 735 C C . TYR A 1 92 ? -3.407 2.401 -6.142 1.00 97.81 92 TYR A C 1
ATOM 737 O O . TYR A 1 92 ? -2.505 2.167 -6.942 1.00 97.81 92 TYR A O 1
ATOM 745 N N . ASN A 1 93 ? -3.514 3.585 -5.531 1.00 95.81 93 ASN A N 1
ATOM 746 C CA . ASN A 1 93 ? -2.677 4.734 -5.874 1.00 95.81 93 ASN A CA 1
ATOM 747 C C . ASN A 1 93 ? -1.181 4.485 -5.643 1.00 95.81 93 ASN A C 1
ATOM 749 O O . ASN A 1 93 ? -0.365 5.002 -6.401 1.00 95.81 93 ASN A O 1
ATOM 753 N N . ILE A 1 94 ? -0.798 3.725 -4.615 1.00 95.12 94 ILE A N 1
ATOM 754 C CA . ILE A 1 94 ? 0.603 3.351 -4.382 1.00 95.12 94 ILE A CA 1
ATOM 755 C C . ILE A 1 94 ? 1.093 2.436 -5.515 1.00 95.12 94 ILE A C 1
ATOM 757 O O . ILE A 1 94 ? 2.152 2.681 -6.097 1.00 95.12 94 ILE A O 1
ATOM 761 N N . CYS A 1 95 ? 0.316 1.407 -5.856 1.00 95.81 95 CYS A N 1
ATOM 762 C CA . CYS A 1 95 ? 0.691 0.388 -6.835 1.00 95.81 95 CYS A CA 1
ATOM 763 C C . CYS A 1 95 ? 0.663 0.879 -8.291 1.00 95.81 95 CYS A C 1
ATOM 765 O O . CYS A 1 95 ? 1.477 0.431 -9.095 1.00 95.81 95 CYS A O 1
ATOM 767 N N . THR A 1 96 ? -0.218 1.812 -8.654 1.00 94.25 96 THR A N 1
ATOM 768 C CA . THR A 1 96 ? -0.279 2.359 -10.022 1.00 94.25 96 THR A CA 1
ATOM 769 C C . THR A 1 96 ? 0.663 3.534 -10.249 1.00 94.25 96 THR A C 1
ATOM 771 O O . THR A 1 96 ? 0.655 4.119 -11.330 1.00 94.25 96 THR A O 1
ATOM 774 N N . ASN A 1 97 ? 1.474 3.894 -9.249 1.00 91.62 97 ASN A N 1
ATOM 775 C CA . ASN A 1 97 ? 2.436 4.996 -9.322 1.00 91.62 97 ASN A CA 1
ATOM 776 C C . ASN A 1 97 ? 3.825 4.581 -8.830 1.00 91.62 97 ASN A C 1
ATOM 778 O O . ASN A 1 97 ? 4.548 5.349 -8.181 1.00 91.62 97 ASN A O 1
ATOM 782 N N . LEU A 1 98 ? 4.195 3.337 -9.135 1.00 90.94 98 LEU A N 1
ATOM 783 C CA . LEU A 1 98 ? 5.495 2.793 -8.777 1.00 90.94 98 LEU A CA 1
ATOM 784 C C . LEU A 1 98 ? 6.617 3.510 -9.545 1.00 90.94 98 LEU A C 1
ATOM 786 O O . LEU A 1 98 ? 6.423 3.950 -10.677 1.00 90.94 98 LEU A O 1
ATOM 790 N N . PRO A 1 99 ? 7.839 3.580 -8.985 1.00 86.69 99 PRO A N 1
ATOM 791 C CA . PRO A 1 99 ? 8.957 4.283 -9.622 1.00 86.69 99 PRO A CA 1
ATOM 792 C C . PRO A 1 99 ? 9.409 3.650 -10.946 1.00 86.69 99 PRO A C 1
ATOM 794 O O . PRO A 1 99 ? 10.056 4.304 -11.757 1.00 86.69 99 PRO A O 1
ATOM 797 N N . CYS A 1 100 ? 9.100 2.367 -11.155 1.00 88.44 100 CYS A N 1
ATOM 798 C CA . CYS A 1 100 ? 9.347 1.667 -12.409 1.00 88.44 100 CYS A CA 1
ATOM 799 C C . CYS A 1 100 ? 8.077 1.687 -13.277 1.00 88.44 100 CYS A C 1
ATOM 801 O O . CYS A 1 100 ? 7.086 1.073 -12.873 1.00 88.44 100 CYS A O 1
ATOM 803 N N . PRO A 1 101 ? 8.109 2.295 -14.479 1.00 89.62 101 PRO A N 1
ATOM 804 C CA . PRO A 1 101 ? 6.948 2.364 -15.371 1.00 89.62 101 PRO A CA 1
ATOM 805 C C . PRO A 1 101 ? 6.375 0.992 -15.742 1.00 89.62 101 PRO A C 1
ATOM 807 O O . PRO A 1 10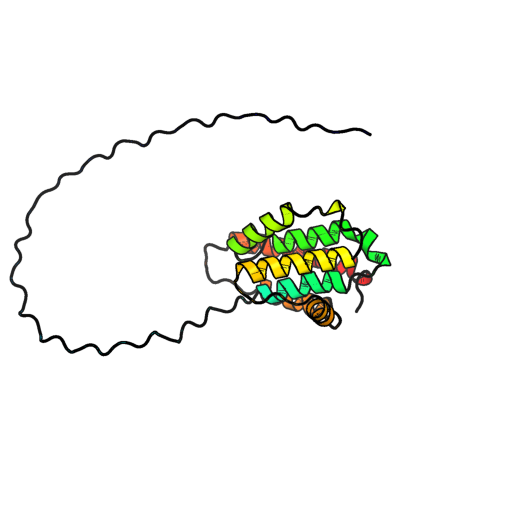1 ? 5.160 0.815 -15.762 1.00 89.62 101 PRO A O 1
ATOM 810 N N . ILE A 1 102 ? 7.243 -0.000 -15.970 1.00 91.94 102 ILE A N 1
ATOM 811 C CA . ILE A 1 102 ? 6.834 -1.375 -16.295 1.00 91.94 102 ILE A CA 1
ATOM 812 C C . ILE A 1 102 ? 6.112 -2.008 -15.100 1.00 91.94 102 ILE A C 1
ATOM 814 O O . ILE A 1 102 ? 5.038 -2.578 -15.256 1.00 91.94 102 ILE A O 1
ATOM 818 N N . CYS A 1 103 ? 6.658 -1.863 -13.886 1.00 93.38 103 CYS A N 1
ATOM 819 C CA . CYS A 1 103 ? 5.996 -2.359 -12.677 1.00 93.38 103 CYS A CA 1
ATOM 820 C C . CYS A 1 103 ? 4.649 -1.666 -12.450 1.00 93.38 103 CYS A C 1
ATOM 822 O O . CYS A 1 103 ? 3.686 -2.332 -12.094 1.00 93.38 103 CYS A O 1
ATOM 824 N N . SER A 1 104 ? 4.583 -0.353 -12.681 1.00 93.44 104 SER A N 1
ATOM 825 C CA . SER A 1 104 ? 3.358 0.441 -12.560 1.00 93.44 104 SER A CA 1
ATOM 826 C C . SER A 1 104 ? 2.282 -0.015 -13.545 1.00 93.44 104 SER A C 1
ATOM 828 O O . SER A 1 104 ? 1.121 -0.156 -13.171 1.00 93.44 104 SER A O 1
ATOM 830 N N . THR A 1 105 ? 2.676 -0.295 -14.790 1.00 96.69 105 THR A N 1
ATOM 831 C CA . THR A 1 105 ? 1.782 -0.793 -15.847 1.00 96.69 105 THR A CA 1
ATOM 832 C C . THR A 1 105 ? 1.233 -2.167 -15.476 1.00 96.69 105 THR A C 1
ATOM 834 O O . THR A 1 105 ? 0.023 -2.326 -15.361 1.00 96.69 105 THR A O 1
ATOM 837 N N . HIS A 1 106 ? 2.112 -3.118 -15.147 1.00 97.38 106 HIS A N 1
ATOM 838 C CA . HIS A 1 106 ? 1.709 -4.460 -14.721 1.00 97.38 106 HIS A CA 1
ATOM 839 C C . HIS A 1 106 ? 0.815 -4.461 -13.470 1.00 97.38 106 HIS A C 1
ATOM 841 O O . HIS A 1 106 ? -0.105 -5.269 -13.361 1.00 97.38 106 HIS A O 1
ATOM 847 N N . ALA A 1 107 ? 1.091 -3.580 -12.503 1.00 97.81 107 ALA A N 1
ATOM 848 C CA . ALA A 1 107 ? 0.259 -3.430 -11.314 1.00 97.81 107 ALA A CA 1
ATOM 849 C C . ALA A 1 107 ? -1.119 -2.851 -11.662 1.00 97.81 107 ALA A C 1
ATOM 851 O O . ALA A 1 107 ? -2.127 -3.329 -11.153 1.00 97.81 107 ALA A O 1
ATOM 852 N N . THR A 1 108 ? -1.169 -1.859 -12.553 1.00 98.19 108 THR A N 1
ATOM 853 C CA . THR A 1 108 ? -2.423 -1.262 -13.032 1.00 98.19 108 THR A CA 1
ATOM 854 C C . THR A 1 108 ? -3.283 -2.295 -13.754 1.00 98.19 108 THR A C 1
ATOM 856 O O . THR A 1 108 ? -4.469 -2.408 -13.464 1.00 98.19 108 THR A O 1
ATOM 859 N N . GLU A 1 109 ? -2.691 -3.089 -14.646 1.00 98.44 109 GLU A N 1
ATOM 860 C CA . GLU A 1 109 ? -3.384 -4.170 -15.358 1.00 98.44 109 GLU A CA 1
ATOM 861 C C . GLU A 1 109 ? -3.981 -5.197 -14.393 1.00 98.44 109 GLU A C 1
ATOM 863 O O . GLU A 1 109 ? -5.165 -5.514 -14.498 1.00 98.44 109 GLU A O 1
ATOM 868 N N . TYR A 1 110 ? -3.194 -5.666 -13.417 1.00 98.62 110 TYR A N 1
ATOM 869 C CA . TYR A 1 110 ? -3.678 -6.609 -12.408 1.00 98.62 110 TYR A CA 1
ATOM 870 C C . TYR A 1 110 ? -4.837 -6.017 -11.597 1.00 98.62 110 TYR A C 1
ATOM 872 O O . TYR A 1 110 ? -5.898 -6.628 -11.490 1.00 98.62 110 TYR A O 1
ATOM 880 N N . LEU A 1 111 ? -4.658 -4.812 -11.045 1.00 98.38 111 LEU A N 1
ATOM 881 C CA . LEU A 1 111 ? -5.642 -4.194 -10.153 1.00 98.38 111 LEU A CA 1
ATOM 882 C C . LEU A 1 111 ? -6.928 -3.790 -10.882 1.00 98.38 111 LEU A C 1
ATOM 884 O O . LEU A 1 111 ? -7.995 -3.850 -10.282 1.00 98.38 111 LEU A O 1
ATOM 888 N N . ASN A 1 112 ? -6.864 -3.451 -12.171 1.00 98.25 112 ASN A N 1
ATOM 889 C CA . ASN A 1 112 ? -8.061 -3.213 -12.984 1.00 98.25 112 ASN A CA 1
ATOM 890 C C . ASN A 1 112 ? -8.885 -4.488 -13.219 1.00 98.25 112 ASN A C 1
ATOM 892 O O . ASN A 1 112 ? -10.084 -4.396 -13.477 1.00 98.25 112 ASN A O 1
ATOM 896 N N . GLY A 1 113 ? -8.267 -5.668 -13.116 1.00 98.00 113 GLY A N 1
ATOM 897 C CA . GLY A 1 113 ? -8.963 -6.955 -13.135 1.00 98.00 113 GLY A CA 1
ATOM 898 C C . GLY A 1 113 ? -9.608 -7.337 -11.796 1.00 98.00 113 GLY A C 1
ATOM 899 O O . GLY A 1 113 ? -10.409 -8.270 -11.749 1.00 98.00 113 GLY A O 1
ATOM 900 N N . VAL A 1 114 ? -9.290 -6.634 -10.703 1.00 97.94 114 VAL A N 1
ATOM 901 C CA . VAL A 1 114 ? -9.824 -6.924 -9.366 1.00 97.94 114 VAL A CA 1
ATOM 902 C C . VAL A 1 114 ? -11.176 -6.241 -9.173 1.00 97.94 114 VAL A C 1
ATOM 904 O O . VAL A 1 114 ? -11.307 -5.022 -9.285 1.00 97.94 114 VAL A O 1
ATOM 907 N N . ASN A 1 115 ? -12.187 -7.011 -8.766 1.00 97.19 115 ASN A N 1
ATOM 908 C CA . ASN A 1 115 ? -13.451 -6.436 -8.326 1.00 97.19 115 ASN A CA 1
ATOM 909 C C . ASN A 1 115 ? -13.361 -5.935 -6.871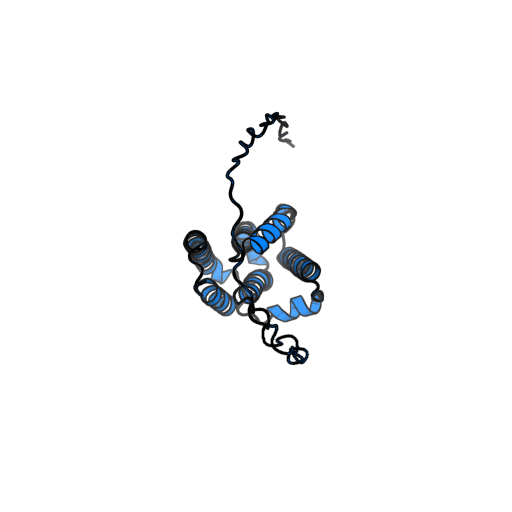 1.00 97.19 115 ASN A C 1
ATOM 911 O O . ASN A 1 115 ? -13.702 -6.640 -5.925 1.00 97.19 115 ASN A O 1
ATOM 915 N N . PHE A 1 116 ? -12.943 -4.684 -6.671 1.00 96.56 116 PHE A N 1
ATOM 916 C CA . PHE A 1 116 ? -12.834 -4.086 -5.332 1.00 96.56 116 PHE A CA 1
ATOM 917 C C . PHE A 1 116 ? -14.160 -4.021 -4.550 1.00 96.56 116 PHE A C 1
ATOM 919 O O . PHE A 1 116 ? -14.142 -3.859 -3.326 1.00 96.56 116 PHE A O 1
ATOM 926 N N . SER A 1 117 ? -15.324 -4.158 -5.202 1.00 95.81 117 SER A N 1
ATOM 927 C CA . SER A 1 117 ? -16.605 -4.166 -4.488 1.00 95.81 117 SER A CA 1
ATOM 928 C C . SER A 1 117 ? -16.792 -5.419 -3.633 1.00 95.81 117 SER A C 1
ATOM 930 O O . SER A 1 117 ? -17.544 -5.364 -2.665 1.00 95.81 117 SER A O 1
ATOM 932 N N . THR A 1 118 ? -16.116 -6.526 -3.960 1.00 97.06 118 THR A N 1
ATOM 933 C CA . THR A 1 118 ? -16.242 -7.801 -3.235 1.00 97.06 118 THR A CA 1
ATOM 934 C C . THR A 1 118 ? -15.309 -7.906 -2.035 1.00 97.06 118 THR A C 1
ATOM 936 O O . THR A 1 118 ? -15.449 -8.835 -1.249 1.00 97.06 118 THR A O 1
ATOM 939 N N . ILE A 1 119 ? -14.367 -6.971 -1.877 1.00 98.25 119 ILE A N 1
ATOM 940 C CA . ILE A 1 119 ? -13.466 -6.915 -0.724 1.00 98.25 119 ILE A CA 1
ATOM 941 C C . ILE A 1 119 ? -14.190 -6.168 0.397 1.00 98.25 119 ILE A C 1
ATOM 943 O O . ILE A 1 119 ? -14.168 -4.937 0.435 1.00 98.25 119 ILE A O 1
ATOM 947 N N . VAL A 1 120 ? -14.870 -6.905 1.270 1.00 97.50 120 VAL A N 1
ATOM 948 C CA . VAL A 1 120 ? -15.699 -6.404 2.378 1.00 97.50 120 VAL A CA 1
ATOM 949 C C . VAL A 1 120 ? -15.122 -6.700 3.766 1.00 97.50 120 VAL A C 1
ATOM 951 O O . VAL A 1 120 ? -15.580 -6.087 4.725 1.00 97.50 120 VAL A O 1
ATOM 954 N N . SER A 1 121 ? -14.084 -7.537 3.870 1.00 98.31 121 SER A N 1
ATOM 955 C CA . SER A 1 121 ? -13.322 -7.772 5.108 1.00 98.31 121 SER A CA 1
ATOM 956 C C . SER A 1 121 ? -11.811 -7.597 4.920 1.00 98.31 121 SER A C 1
ATOM 958 O O . SER A 1 121 ? -11.293 -7.640 3.795 1.00 98.31 121 SER A O 1
ATOM 960 N N . LYS A 1 122 ? -11.077 -7.439 6.031 1.00 97.56 122 LYS A N 1
ATOM 961 C CA . LYS A 1 122 ? -9.609 -7.355 5.990 1.00 97.56 122 LYS A CA 1
ATOM 962 C C . LYS A 1 122 ? -8.967 -8.645 5.478 1.00 97.56 122 LYS A C 1
ATOM 964 O O . LYS A 1 122 ? -7.974 -8.575 4.763 1.00 97.56 122 LYS A O 1
ATOM 969 N N . ASP A 1 123 ? -9.551 -9.807 5.765 1.00 97.69 123 ASP A N 1
ATOM 970 C CA . ASP A 1 123 ? -9.022 -11.096 5.305 1.00 97.69 123 ASP A CA 1
ATOM 971 C C . ASP A 1 123 ? -9.118 -11.234 3.786 1.00 97.69 123 ASP A C 1
ATOM 973 O O . ASP A 1 123 ? -8.190 -11.721 3.139 1.00 97.69 123 ASP A O 1
ATOM 977 N N . GLN A 1 124 ? -10.190 -10.716 3.184 1.00 98.44 124 GLN A N 1
ATOM 978 C CA . GLN A 1 124 ? -10.301 -10.637 1.728 1.00 98.44 124 GLN A CA 1
ATOM 979 C C . GLN A 1 124 ? -9.268 -9.674 1.135 1.00 98.44 124 GLN A C 1
ATOM 981 O O . GLN A 1 124 ? -8.712 -9.953 0.073 1.00 98.44 124 GLN A O 1
ATOM 986 N N . LEU A 1 125 ? -8.964 -8.567 1.823 1.00 98.62 125 LEU A N 1
ATOM 987 C CA . LEU A 1 125 ? -7.887 -7.668 1.410 1.00 98.62 125 LEU A CA 1
ATOM 988 C C . LEU A 1 125 ? -6.516 -8.361 1.495 1.00 98.62 125 LEU A C 1
ATOM 990 O O . LEU A 1 125 ? -5.738 -8.283 0.544 1.00 98.62 125 LEU A O 1
ATOM 994 N N . LYS A 1 126 ? -6.232 -9.072 2.593 1.00 98.31 126 LYS A N 1
ATOM 995 C CA . LYS A 1 126 ? -5.003 -9.863 2.764 1.00 98.31 126 LYS A CA 1
ATOM 996 C C . LYS A 1 126 ? -4.856 -10.904 1.657 1.00 98.31 126 LYS A C 1
ATOM 998 O O . LYS A 1 126 ? -3.795 -10.981 1.043 1.00 98.31 126 LYS A O 1
ATOM 1003 N N . MET A 1 127 ? -5.926 -11.642 1.361 1.00 98.44 127 MET A N 1
ATOM 1004 C CA . MET A 1 127 ? -5.945 -12.649 0.299 1.00 98.44 127 MET A CA 1
ATOM 1005 C C . MET A 1 127 ? -5.694 -12.032 -1.082 1.00 98.44 127 MET A C 1
ATOM 1007 O O . MET A 1 127 ? -4.877 -12.546 -1.843 1.00 98.44 127 MET A O 1
ATOM 1011 N N . MET A 1 128 ? -6.333 -10.901 -1.397 1.00 98.38 128 MET A N 1
ATOM 1012 C CA . MET A 1 128 ? -6.115 -10.212 -2.672 1.00 98.38 128 MET A CA 1
ATOM 1013 C C . MET A 1 128 ? -4.654 -9.768 -2.830 1.00 98.38 128 MET A C 1
ATOM 1015 O O . MET A 1 128 ? -4.051 -10.000 -3.878 1.00 98.38 128 MET A O 1
ATOM 1019 N N . LEU A 1 129 ? -4.057 -9.184 -1.783 1.00 98.56 129 LEU A N 1
ATOM 1020 C CA . LEU A 1 129 ? -2.650 -8.770 -1.800 1.00 98.56 129 LEU A CA 1
ATOM 1021 C C . LEU A 1 129 ? -1.689 -9.959 -1.900 1.00 98.56 129 LEU A C 1
ATOM 1023 O O . LEU A 1 129 ? -0.682 -9.867 -2.596 1.00 98.56 129 LEU A O 1
ATOM 1027 N N . PHE A 1 130 ? -1.998 -11.069 -1.229 1.00 98.31 130 PHE A N 1
ATOM 1028 C CA . PHE A 1 130 ? -1.244 -12.318 -1.326 1.00 98.31 130 PHE A CA 1
ATOM 1029 C C . PHE A 1 130 ? -1.213 -12.848 -2.766 1.00 98.31 130 PHE A C 1
ATOM 1031 O O . PHE A 1 130 ? -0.138 -13.057 -3.327 1.00 98.31 130 PHE A O 1
ATOM 1038 N N . GLN A 1 131 ? -2.387 -12.985 -3.390 1.00 98.38 131 GLN A N 1
ATOM 1039 C CA . GLN A 1 131 ? -2.512 -13.427 -4.782 1.00 98.38 131 GLN A CA 1
ATOM 1040 C C . GLN A 1 131 ? -1.772 -12.482 -5.732 1.00 98.38 131 GLN A C 1
ATOM 1042 O O . GLN A 1 131 ? -1.048 -12.930 -6.620 1.00 98.38 131 GLN A O 1
ATOM 1047 N N . PHE A 1 132 ? -1.883 -11.173 -5.495 1.00 98.56 132 PHE A N 1
ATOM 1048 C CA . PHE A 1 132 ? -1.186 -10.173 -6.293 1.00 98.56 132 PHE A CA 1
ATOM 1049 C C . PHE A 1 132 ? 0.338 -10.308 -6.195 1.00 98.56 132 PHE A C 1
ATOM 1051 O O . PHE A 1 132 ? 1.033 -10.279 -7.212 1.00 98.56 132 PHE A O 1
ATOM 1058 N N . HIS A 1 133 ? 0.872 -10.483 -4.986 1.00 97.75 133 HIS A N 1
ATOM 1059 C CA . HIS A 1 133 ? 2.306 -10.663 -4.773 1.00 97.75 133 HIS A CA 1
ATOM 1060 C C . HIS A 1 133 ? 2.812 -11.934 -5.466 1.00 97.75 133 HIS A C 1
ATOM 1062 O O . HIS A 1 133 ? 3.829 -11.885 -6.161 1.00 97.75 133 HIS A O 1
ATOM 1068 N N . ASN A 1 134 ? 2.087 -13.049 -5.353 1.00 98.12 134 ASN A N 1
ATOM 1069 C CA . ASN A 1 134 ? 2.485 -14.299 -5.998 1.00 98.12 134 ASN A CA 1
ATOM 1070 C C . ASN A 1 134 ? 2.382 -14.245 -7.525 1.00 98.12 134 ASN A C 1
ATOM 1072 O O . ASN A 1 134 ? 3.260 -14.778 -8.197 1.00 98.12 134 ASN A O 1
ATOM 1076 N N . GLU A 1 135 ? 1.430 -13.503 -8.096 1.00 98.12 135 GLU A N 1
ATOM 1077 C CA . GLU A 1 135 ? 1.412 -13.245 -9.542 1.00 98.12 135 GLU A CA 1
ATOM 1078 C C . GLU A 1 135 ? 2.653 -12.451 -9.995 1.00 98.12 135 GLU A C 1
ATOM 1080 O O . GLU A 1 135 ? 3.249 -12.727 -11.041 1.00 98.12 135 GLU A O 1
ATOM 1085 N N . VAL A 1 136 ? 3.122 -11.498 -9.180 1.00 96.94 136 VAL A N 1
ATOM 1086 C CA . VAL A 1 136 ? 4.387 -10.792 -9.436 1.00 96.94 136 VAL A CA 1
ATOM 1087 C C . VAL A 1 136 ? 5.591 -11.732 -9.300 1.00 96.94 136 VAL A C 1
ATOM 1089 O O . VAL A 1 136 ? 6.504 -11.652 -10.127 1.00 96.94 136 VAL A O 1
ATOM 1092 N N . ASN A 1 137 ? 5.611 -12.625 -8.306 1.00 96.19 137 ASN A N 1
ATOM 1093 C CA . ASN A 1 137 ? 6.684 -13.612 -8.130 1.00 96.19 137 ASN A CA 1
ATOM 1094 C C . ASN A 1 137 ? 6.753 -14.578 -9.314 1.00 96.19 137 ASN A C 1
ATOM 1096 O O . ASN A 1 137 ? 7.821 -14.721 -9.913 1.00 96.19 137 ASN A O 1
ATOM 1100 N N . LYS A 1 138 ? 5.607 -15.119 -9.738 1.00 97.06 138 LYS A N 1
ATOM 1101 C CA . LYS A 1 138 ? 5.475 -15.982 -10.913 1.00 97.06 138 LYS A CA 1
ATOM 1102 C C . LYS A 1 138 ? 6.005 -15.310 -12.176 1.00 97.06 138 LYS A C 1
ATOM 1104 O O . LYS A 1 138 ? 6.833 -15.888 -12.876 1.00 97.06 138 LYS A O 1
ATOM 1109 N N . ARG A 1 139 ? 5.623 -14.052 -12.436 1.00 95.31 139 ARG A N 1
ATOM 1110 C CA . ARG A 1 139 ? 6.138 -13.278 -13.584 1.00 95.31 139 ARG A CA 1
ATOM 1111 C C . ARG A 1 139 ? 7.656 -13.083 -13.535 1.00 95.31 139 ARG A C 1
ATOM 1113 O O . ARG A 1 139 ? 8.298 -12.979 -14.576 1.00 95.31 139 ARG A O 1
ATOM 1120 N N . LYS A 1 140 ? 8.231 -13.003 -12.335 1.00 93.25 140 LYS A N 1
ATOM 1121 C CA . LYS A 1 140 ? 9.675 -12.852 -12.125 1.00 93.25 140 LYS A CA 1
ATOM 1122 C C . LYS A 1 140 ? 10.436 -14.181 -12.084 1.00 93.25 140 LYS A C 1
ATOM 1124 O O . LYS A 1 140 ? 11.659 -14.133 -11.983 1.00 93.25 140 LYS A O 1
ATOM 1129 N N . GLY 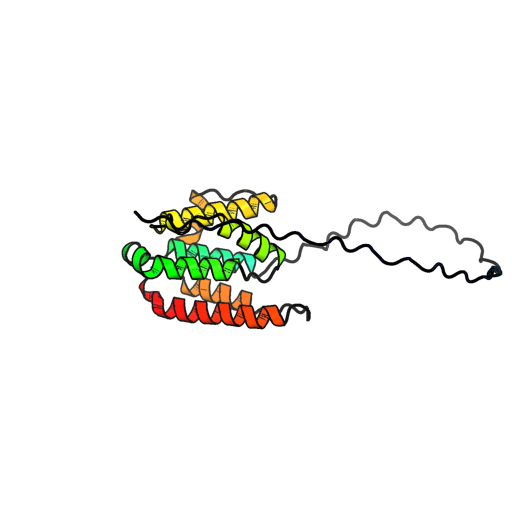A 1 141 ? 9.750 -15.325 -12.128 1.00 95.31 141 GLY A N 1
ATOM 1130 C CA . GLY A 1 141 ? 10.368 -16.640 -11.936 1.00 95.31 141 GLY A CA 1
ATOM 1131 C C . GLY A 1 141 ? 10.933 -16.841 -10.526 1.00 95.31 141 GLY A C 1
ATOM 1132 O O . GLY A 1 141 ? 11.936 -17.528 -10.365 1.00 95.31 141 GLY A O 1
ATOM 1133 N N . VAL A 1 142 ? 10.339 -16.192 -9.521 1.00 93.12 142 VAL A N 1
ATOM 1134 C CA . VAL A 1 142 ? 10.683 -16.363 -8.101 1.00 93.12 142 VAL A CA 1
ATOM 1135 C C . VAL A 1 142 ? 9.644 -17.276 -7.458 1.00 93.12 142 VAL A C 1
ATOM 1137 O O . VAL A 1 142 ? 8.484 -17.261 -7.865 1.00 93.12 142 VAL A O 1
ATOM 1140 N N . GLU A 1 143 ? 10.066 -18.050 -6.460 1.00 94.88 143 GLU A N 1
ATOM 1141 C CA . GLU A 1 143 ? 9.187 -18.930 -5.692 1.00 94.88 143 GLU A CA 1
ATOM 1142 C C . GLU A 1 143 ? 7.985 -18.169 -5.110 1.00 94.88 143 GLU A C 1
ATOM 1144 O O . GLU A 1 143 ? 8.087 -17.014 -4.674 1.00 94.88 143 GLU A O 1
ATOM 1149 N N . GLU A 1 144 ? 6.826 -18.817 -5.153 1.00 94.56 144 GLU A N 1
ATOM 1150 C CA . GLU A 1 144 ? 5.605 -18.295 -4.556 1.00 94.56 144 GLU A CA 1
ATOM 1151 C C . GLU A 1 144 ? 5.715 -18.349 -3.032 1.00 94.56 144 GLU A C 1
ATOM 1153 O O . GLU A 1 144 ? 6.171 -19.334 -2.460 1.00 94.56 144 GLU A O 1
ATOM 1158 N N . LEU A 1 145 ? 5.285 -17.283 -2.363 1.00 92.50 145 LEU A N 1
ATOM 1159 C CA . LEU A 1 145 ? 5.248 -17.250 -0.910 1.00 92.50 145 LEU A CA 1
ATOM 1160 C C . LEU A 1 145 ? 4.061 -18.105 -0.439 1.00 92.50 145 LEU A C 1
ATOM 1162 O O . LEU A 1 145 ? 2.950 -17.877 -0.927 1.00 92.50 145 LEU A O 1
ATOM 1166 N N . PRO A 1 146 ? 4.234 -19.042 0.506 1.00 95.56 146 PRO A N 1
ATOM 1167 C CA . PRO A 1 146 ? 3.111 -19.734 1.129 1.00 95.56 146 PRO A CA 1
ATOM 1168 C C . PRO A 1 146 ? 2.234 -18.776 1.944 1.00 95.56 146 PRO A C 1
ATOM 1170 O O . PRO A 1 146 ? 2.715 -17.794 2.515 1.00 95.56 146 PRO A O 1
ATOM 1173 N N . LEU A 1 147 ? 0.931 -19.061 2.031 1.00 93.00 147 LEU A N 1
ATOM 1174 C CA . LEU A 1 147 ? -0.017 -18.181 2.725 1.00 93.00 147 LEU A CA 1
ATOM 1175 C C . LEU A 1 147 ? 0.316 -18.018 4.216 1.00 93.00 147 LEU A C 1
ATOM 1177 O O . LEU A 1 147 ? 0.267 -16.903 4.734 1.00 93.00 147 LEU A O 1
ATOM 1181 N N . ASP A 1 148 ? 0.698 -19.102 4.889 1.00 93.88 148 ASP A N 1
ATOM 1182 C CA . ASP A 1 148 ? 1.032 -19.080 6.317 1.00 93.88 148 ASP A CA 1
ATOM 1183 C C . ASP A 1 148 ? 2.284 -18.245 6.595 1.00 93.88 148 ASP A C 1
ATOM 1185 O O . ASP A 1 148 ? 2.306 -17.446 7.533 1.00 93.88 148 ASP A O 1
ATOM 1189 N N . GLU A 1 149 ? 3.291 -18.337 5.724 1.00 93.44 149 GLU A N 1
ATOM 1190 C CA . GLU A 1 149 ? 4.485 -17.493 5.795 1.00 93.44 149 GLU A CA 1
ATOM 1191 C C . GLU A 1 149 ? 4.157 -16.024 5.520 1.00 93.44 149 GLU A C 1
ATOM 1193 O O . GLU A 1 149 ? 4.657 -15.133 6.211 1.00 93.44 149 GLU A O 1
ATOM 1198 N N . CYS A 1 150 ? 3.283 -15.752 4.544 1.00 91.50 150 CYS A N 1
ATOM 1199 C CA . CYS A 1 150 ? 2.797 -14.403 4.275 1.00 91.50 150 CYS A CA 1
ATOM 1200 C C . CYS A 1 150 ? 2.097 -13.814 5.501 1.00 91.50 150 CYS A C 1
ATOM 1202 O O . CYS A 1 150 ? 2.385 -12.681 5.879 1.00 91.50 150 CYS A O 1
ATOM 1204 N N . ASN A 1 151 ? 1.209 -14.575 6.141 1.00 89.81 151 ASN A N 1
ATOM 1205 C CA . ASN A 1 151 ? 0.521 -14.142 7.352 1.00 89.81 151 ASN A CA 1
ATOM 1206 C C . ASN A 1 151 ? 1.520 -13.881 8.486 1.00 89.81 151 ASN A C 1
ATOM 1208 O O . ASN A 1 151 ? 1.542 -12.783 9.041 1.00 89.81 151 ASN A O 1
ATOM 1212 N N . ALA A 1 152 ? 2.403 -14.839 8.779 1.00 93.12 152 ALA A N 1
ATOM 1213 C CA . ALA A 1 152 ? 3.386 -14.723 9.853 1.00 93.12 152 ALA A CA 1
ATOM 1214 C C . ALA A 1 152 ? 4.321 -13.512 9.681 1.00 93.12 152 ALA A C 1
ATOM 1216 O O . ALA A 1 152 ? 4.682 -12.854 10.659 1.00 93.12 152 ALA A O 1
ATOM 1217 N N . LYS A 1 153 ? 4.677 -13.171 8.436 1.00 93.31 153 LYS A N 1
ATOM 1218 C CA . LYS A 1 153 ? 5.610 -12.084 8.110 1.00 93.31 153 LYS A CA 1
ATOM 1219 C C . LYS A 1 153 ? 5.155 -10.699 8.573 1.00 93.31 153 LYS A C 1
ATOM 1221 O O . LYS A 1 153 ? 6.010 -9.858 8.855 1.00 93.31 153 LYS A O 1
ATOM 1226 N N . TYR A 1 154 ? 3.849 -10.435 8.616 1.00 94.50 154 TYR A N 1
ATOM 1227 C CA . TYR A 1 154 ? 3.320 -9.086 8.862 1.00 94.50 154 TYR A CA 1
ATOM 1228 C C . TYR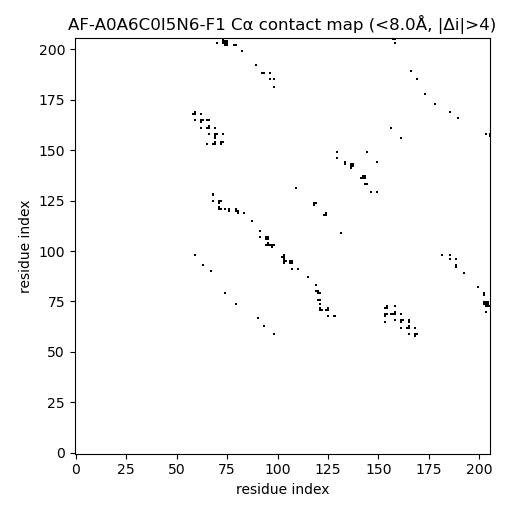 A 1 154 ? 2.691 -8.899 10.248 1.00 94.50 154 TYR A C 1
ATOM 1230 O O . TYR A 1 154 ? 2.476 -7.759 10.655 1.00 94.50 154 TYR A O 1
ATOM 1238 N N . VAL A 1 155 ? 2.476 -9.974 11.014 1.00 93.69 155 VAL A N 1
ATOM 1239 C CA . VAL A 1 155 ? 1.882 -9.916 12.368 1.00 93.69 155 VAL A CA 1
ATOM 1240 C C . VAL A 1 155 ? 2.657 -8.980 13.305 1.00 93.69 155 VAL A C 1
ATOM 1242 O O . VAL A 1 155 ? 2.063 -8.204 14.058 1.00 93.69 155 VAL A O 1
ATOM 1245 N N . THR A 1 156 ? 3.989 -9.003 13.243 1.00 92.06 156 THR A N 1
ATOM 1246 C CA . THR A 1 156 ? 4.872 -8.189 14.101 1.00 92.06 156 THR A CA 1
ATOM 1247 C C . THR A 1 156 ? 5.207 -6.815 13.511 1.00 92.06 156 THR A C 1
ATOM 1249 O O . THR A 1 156 ? 5.935 -6.039 14.131 1.00 92.06 156 THR A O 1
ATOM 1252 N N . ALA A 1 157 ? 4.704 -6.488 12.317 1.00 94.50 157 ALA A N 1
ATOM 1253 C CA . ALA A 1 157 ? 5.047 -5.250 11.630 1.00 94.50 157 ALA A CA 1
ATOM 1254 C C . ALA A 1 157 ? 4.323 -4.048 12.247 1.00 94.50 157 ALA A C 1
ATOM 1256 O O . ALA A 1 157 ? 3.104 -4.012 12.280 1.00 94.50 157 ALA A O 1
ATOM 1257 N N . VAL A 1 158 ? 5.059 -3.022 12.669 1.00 95.06 158 VAL A N 1
ATOM 1258 C CA . VAL A 1 158 ? 4.468 -1.787 13.214 1.00 95.06 158 VAL A CA 1
ATOM 1259 C C . VAL A 1 158 ? 4.172 -0.812 12.074 1.00 95.06 158 VAL A C 1
ATOM 1261 O O . VAL A 1 158 ? 5.087 -0.444 11.330 1.00 95.06 158 VAL A O 1
ATOM 1264 N N . THR A 1 159 ? 2.918 -0.363 11.949 1.00 96.12 159 THR A N 1
ATOM 1265 C CA . THR A 1 159 ? 2.450 0.488 10.833 1.00 96.12 159 THR A CA 1
ATOM 1266 C C . THR A 1 159 ? 3.318 1.734 10.637 1.00 96.12 159 THR A C 1
ATOM 1268 O O . THR A 1 159 ? 3.742 2.012 9.515 1.00 96.12 159 THR A O 1
ATOM 1271 N N . GLU A 1 160 ? 3.651 2.445 11.718 1.00 94.44 160 GLU A N 1
ATOM 1272 C CA . GLU A 1 160 ? 4.496 3.647 11.663 1.00 94.44 160 GLU A CA 1
ATOM 1273 C C . GLU A 1 160 ? 5.903 3.331 11.137 1.00 94.44 160 GLU A C 1
ATOM 1275 O O . GLU A 1 160 ? 6.392 3.991 10.222 1.00 94.44 160 GLU A O 1
ATOM 1280 N N . ASN A 1 161 ? 6.533 2.262 11.634 1.00 95.69 161 ASN A N 1
ATOM 1281 C CA . ASN A 1 161 ? 7.868 1.856 11.189 1.00 95.69 161 ASN A CA 1
ATOM 1282 C C . ASN A 1 161 ? 7.872 1.496 9.698 1.00 95.69 161 ASN A C 1
ATOM 1284 O O . ASN A 1 161 ? 8.785 1.877 8.963 1.00 95.69 161 ASN A O 1
ATOM 1288 N N . MET A 1 162 ? 6.838 0.788 9.234 1.00 96.38 162 MET A N 1
ATOM 1289 C CA . MET A 1 162 ? 6.709 0.415 7.824 1.00 96.38 162 MET A CA 1
ATOM 1290 C C . MET A 1 162 ? 6.425 1.629 6.942 1.00 96.38 162 MET A C 1
ATOM 1292 O O . MET A 1 162 ? 6.933 1.712 5.822 1.00 96.38 162 MET A O 1
ATOM 1296 N N . PHE A 1 163 ? 5.680 2.607 7.454 1.00 94.94 163 PHE A N 1
ATOM 1297 C CA . PHE A 1 163 ? 5.454 3.864 6.762 1.00 94.94 163 PHE A CA 1
ATOM 1298 C C . PHE A 1 163 ? 6.745 4.681 6.639 1.00 94.94 163 PHE A C 1
ATOM 1300 O O . PHE A 1 163 ? 7.069 5.142 5.544 1.00 94.94 163 PHE A O 1
ATOM 1307 N N . GLN A 1 164 ? 7.540 4.799 7.706 1.00 93.31 164 GLN A N 1
ATOM 1308 C CA . GLN A 1 164 ? 8.847 5.462 7.644 1.00 93.31 164 GLN A CA 1
ATOM 1309 C C . GLN A 1 164 ? 9.801 4.752 6.678 1.00 93.31 164 GLN A C 1
ATOM 1311 O O . GLN A 1 164 ? 10.473 5.403 5.873 1.00 93.31 164 GLN A O 1
ATOM 1316 N N . TYR A 1 165 ? 9.805 3.417 6.682 1.00 94.12 165 TYR A N 1
ATOM 1317 C CA . TYR A 1 165 ? 10.600 2.633 5.742 1.00 94.12 165 TYR A CA 1
ATOM 1318 C C . TYR A 1 165 ? 10.188 2.893 4.283 1.00 94.12 165 TYR A C 1
ATOM 1320 O O . TYR A 1 165 ? 11.041 3.133 3.420 1.00 94.12 165 TYR A O 1
ATOM 1328 N N . PHE A 1 166 ? 8.881 2.943 4.013 1.00 93.25 166 PHE A N 1
ATOM 1329 C CA . PHE A 1 166 ? 8.342 3.333 2.712 1.00 93.25 166 PHE A CA 1
ATOM 1330 C C . PHE A 1 166 ? 8.774 4.755 2.322 1.00 93.25 166 PHE A C 1
ATOM 1332 O O . PHE A 1 166 ? 9.345 4.949 1.247 1.00 93.25 166 PHE A O 1
ATOM 1339 N N . LEU A 1 167 ? 8.605 5.739 3.209 1.00 90.06 167 LEU A N 1
ATOM 1340 C CA . LEU A 1 167 ? 8.974 7.136 2.967 1.00 90.06 167 LEU A CA 1
ATOM 1341 C C . LEU A 1 167 ? 10.440 7.307 2.573 1.00 90.06 167 LEU A C 1
ATOM 1343 O O . LEU A 1 167 ? 10.726 7.989 1.587 1.00 90.06 167 LEU A O 1
ATOM 1347 N N . ILE A 1 168 ? 11.362 6.691 3.312 1.00 87.44 168 ILE A N 1
ATOM 1348 C CA . ILE A 1 168 ? 12.799 6.773 3.023 1.00 87.44 168 ILE A CA 1
ATOM 1349 C C . ILE A 1 168 ? 13.076 6.231 1.618 1.00 87.44 168 ILE A C 1
ATOM 1351 O O . ILE A 1 168 ? 13.730 6.897 0.815 1.00 87.44 168 ILE A O 1
ATOM 1355 N N . SER A 1 169 ? 12.497 5.076 1.280 1.00 84.31 169 SER A N 1
ATOM 1356 C CA . SER A 1 169 ? 12.705 4.443 -0.026 1.00 84.31 169 SER A CA 1
ATOM 1357 C C . SER A 1 169 ? 12.118 5.231 -1.202 1.00 84.31 169 SER A C 1
ATOM 1359 O O . SER A 1 169 ? 12.639 5.180 -2.315 1.00 84.31 169 SER A O 1
ATOM 1361 N N . THR A 1 170 ? 11.042 5.994 -0.972 1.00 76.50 170 THR A N 1
ATOM 1362 C CA . THR A 1 170 ? 10.422 6.818 -2.021 1.00 76.50 170 THR A CA 1
ATOM 1363 C C . THR A 1 170 ? 11.239 8.068 -2.345 1.00 76.50 170 THR A C 1
ATOM 1365 O O . THR A 1 170 ? 11.206 8.522 -3.489 1.00 76.50 170 THR A O 1
ATOM 1368 N N . LYS A 1 171 ? 11.990 8.591 -1.366 1.00 73.00 171 LYS A N 1
ATOM 1369 C CA . LYS A 1 171 ? 12.792 9.820 -1.469 1.00 73.00 171 LYS A CA 1
ATOM 1370 C C . LYS A 1 171 ? 14.190 9.610 -2.043 1.00 73.00 171 LYS A C 1
ATOM 1372 O O . LYS A 1 171 ? 14.849 10.590 -2.392 1.00 73.00 171 LYS A O 1
ATOM 1377 N N . GLU A 1 172 ? 14.663 8.370 -2.135 1.00 68.69 172 GLU A N 1
ATOM 1378 C CA . GLU A 1 172 ? 15.946 8.085 -2.772 1.00 68.69 172 GLU A CA 1
ATOM 1379 C C . GLU A 1 172 ? 15.912 8.539 -4.238 1.00 68.69 172 GLU A C 1
ATOM 1381 O O . GLU A 1 172 ? 15.188 7.993 -5.077 1.00 68.69 172 GLU A O 1
ATOM 1386 N N . ARG A 1 173 ? 16.689 9.589 -4.539 1.00 59.62 173 ARG A N 1
ATOM 1387 C CA . ARG A 1 173 ? 16.738 10.198 -5.869 1.00 59.62 173 ARG A CA 1
ATOM 1388 C C . ARG A 1 173 ? 17.225 9.172 -6.882 1.00 59.62 173 ARG A C 1
ATOM 1390 O O . ARG A 1 173 ? 18.321 8.625 -6.765 1.00 59.62 173 ARG A O 1
ATOM 1397 N N . GLN A 1 174 ? 16.428 8.949 -7.921 1.00 57.62 174 GLN A N 1
ATOM 1398 C CA . GLN A 1 174 ? 16.922 8.283 -9.115 1.00 57.62 174 GLN A CA 1
ATOM 1399 C C . GLN A 1 174 ? 17.694 9.326 -9.927 1.00 57.62 174 GLN A C 1
ATOM 1401 O O . GLN A 1 174 ? 17.122 10.322 -10.353 1.00 57.62 174 GLN A O 1
ATOM 1406 N N . TYR A 1 175 ? 18.996 9.117 -10.126 1.00 55.62 175 TYR A N 1
ATOM 1407 C CA . TYR A 1 175 ? 19.891 10.043 -10.842 1.00 55.62 175 TYR A CA 1
ATOM 1408 C C . TYR A 1 175 ? 19.582 10.189 -12.349 1.00 55.62 175 TYR A C 1
ATOM 1410 O O . TYR A 1 175 ? 20.342 10.823 -13.073 1.00 55.62 175 TYR A O 1
ATOM 1418 N N . ASN A 1 176 ? 18.484 9.607 -12.843 1.00 57.22 176 ASN A N 1
ATOM 1419 C CA . ASN A 1 176 ? 18.088 9.703 -14.242 1.00 57.22 176 ASN A CA 1
ATOM 1420 C C . ASN A 1 176 ? 17.121 10.885 -14.445 1.00 57.22 176 ASN A C 1
ATOM 1422 O O . ASN A 1 176 ? 15.974 10.855 -14.000 1.00 57.22 176 ASN A O 1
ATOM 1426 N N . VAL A 1 177 ? 17.608 11.915 -15.140 1.00 49.88 177 VAL A N 1
ATOM 1427 C CA . VAL A 1 177 ? 16.940 13.202 -15.416 1.00 49.88 177 VAL A CA 1
ATOM 1428 C C . VAL A 1 177 ? 15.608 13.030 -16.171 1.00 49.88 177 VAL A C 1
ATOM 1430 O O . VAL A 1 177 ? 14.703 13.844 -16.014 1.00 49.88 177 VAL A O 1
ATOM 1433 N N . GLN A 1 178 ? 15.418 11.930 -16.911 1.00 52.81 178 GLN A N 1
ATOM 1434 C CA . GLN A 1 178 ? 14.157 11.625 -17.609 1.00 52.81 178 GLN A CA 1
ATOM 1435 C C . GLN A 1 178 ? 12.992 11.243 -16.667 1.00 52.81 178 GLN A C 1
ATOM 1437 O O . GLN A 1 178 ? 11.855 11.126 -17.111 1.00 52.81 178 GLN A O 1
ATOM 1442 N N . LEU A 1 179 ? 13.239 11.080 -15.360 1.00 54.38 179 LEU A N 1
ATOM 1443 C CA . LEU A 1 179 ? 12.233 10.698 -14.355 1.00 54.38 179 LEU A CA 1
ATOM 1444 C C . LEU A 1 179 ? 11.777 11.867 -13.456 1.00 54.38 179 LEU A C 1
ATOM 1446 O O . LEU A 1 179 ? 11.11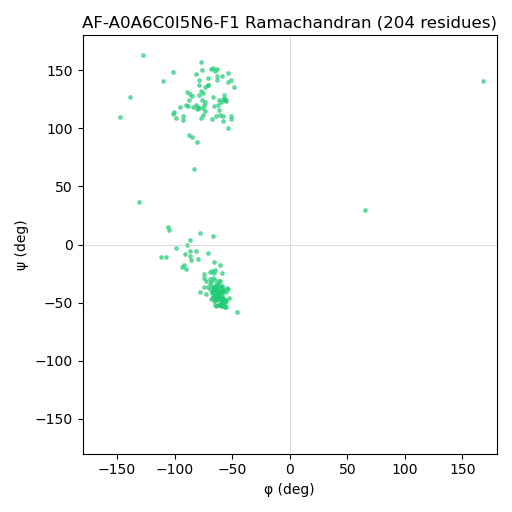8 11.643 -12.441 1.00 54.38 179 LEU A O 1
ATOM 1450 N N . ILE A 1 180 ? 12.107 13.119 -13.796 1.00 51.84 180 ILE A N 1
ATOM 1451 C CA . ILE A 1 180 ? 11.807 14.288 -12.944 1.00 51.84 180 ILE A CA 1
ATOM 1452 C C . ILE A 1 180 ? 10.295 14.523 -12.771 1.00 51.84 180 ILE A C 1
ATOM 1454 O O . ILE A 1 180 ? 9.848 14.776 -11.652 1.00 51.84 180 ILE A O 1
ATOM 1458 N N . SER A 1 181 ? 9.486 14.386 -13.827 1.00 52.84 181 SER A N 1
ATOM 1459 C CA . SER A 1 181 ? 8.020 14.525 -13.738 1.00 52.84 181 SER A CA 1
ATOM 1460 C C . SER A 1 181 ? 7.381 13.441 -12.858 1.00 52.84 181 SER A C 1
ATOM 1462 O O . SER A 1 181 ? 6.451 13.722 -12.097 1.00 52.84 181 SER A O 1
ATOM 1464 N N . ASN A 1 182 ? 7.942 12.227 -12.881 1.00 62.28 182 ASN A N 1
ATOM 1465 C CA . ASN A 1 182 ? 7.529 11.126 -12.010 1.00 62.28 182 ASN A CA 1
ATOM 1466 C C . ASN A 1 182 ? 7.802 11.432 -10.531 1.00 62.28 182 ASN A C 1
ATOM 1468 O O . ASN A 1 182 ? 7.042 10.993 -9.672 1.00 62.28 182 ASN A O 1
ATOM 1472 N N . ASN A 1 183 ? 8.832 12.219 -10.207 1.00 68.12 183 ASN A N 1
ATOM 1473 C CA . ASN A 1 183 ? 9.140 12.558 -8.816 1.00 68.12 183 ASN A CA 1
ATOM 1474 C C . ASN A 1 183 ? 8.074 13.468 -8.190 1.00 68.12 183 ASN A C 1
ATOM 1476 O O . ASN A 1 183 ? 7.573 13.141 -7.118 1.00 68.12 183 ASN A O 1
ATOM 1480 N N . ALA A 1 184 ? 7.648 14.535 -8.873 1.00 70.94 184 ALA A N 1
ATOM 1481 C CA . ALA A 1 184 ? 6.613 15.438 -8.350 1.00 70.94 184 ALA A CA 1
ATOM 1482 C C . ALA A 1 184 ? 5.257 14.730 -8.164 1.00 70.94 184 ALA A C 1
ATOM 1484 O O . ALA A 1 184 ? 4.526 14.980 -7.204 1.00 70.94 184 ALA A O 1
ATOM 1485 N N . TYR A 1 185 ? 4.907 13.807 -9.067 1.00 73.50 185 TYR A N 1
ATOM 1486 C CA . TYR A 1 185 ? 3.706 12.991 -8.904 1.00 73.50 185 TYR A CA 1
ATOM 1487 C C . TYR A 1 185 ? 3.818 12.066 -7.680 1.00 73.50 185 TYR A C 1
ATOM 1489 O O . TYR A 1 185 ? 2.903 12.011 -6.858 1.00 73.50 185 TYR A O 1
ATOM 1497 N N . ARG A 1 186 ? 4.956 11.385 -7.512 1.00 77.94 186 ARG A N 1
ATOM 1498 C CA . ARG A 1 186 ? 5.206 10.488 -6.373 1.00 77.94 186 ARG A CA 1
ATOM 1499 C C . ARG A 1 186 ? 5.210 11.229 -5.039 1.00 77.94 186 ARG A C 1
ATOM 1501 O O . ARG A 1 186 ? 4.650 10.725 -4.070 1.00 77.94 186 ARG A O 1
ATOM 1508 N N . GLU A 1 187 ? 5.762 12.438 -4.992 1.00 83.44 187 GLU A N 1
ATOM 1509 C CA . GLU A 1 187 ? 5.700 13.306 -3.811 1.00 83.44 187 GLU A CA 1
ATOM 1510 C C . GLU A 1 187 ? 4.256 13.617 -3.409 1.00 83.44 187 GLU A C 1
ATOM 1512 O O . GLU A 1 187 ? 3.922 13.558 -2.224 1.00 83.44 187 GLU A O 1
ATOM 1517 N N . ARG A 1 188 ? 3.373 13.869 -4.385 1.00 86.69 188 ARG A N 1
ATOM 1518 C CA . ARG A 1 188 ? 1.940 14.056 -4.119 1.00 86.69 188 ARG A CA 1
ATOM 1519 C C . ARG A 1 188 ? 1.296 12.793 -3.559 1.00 86.69 188 ARG A C 1
ATOM 1521 O O . ARG A 1 188 ? 0.620 12.889 -2.541 1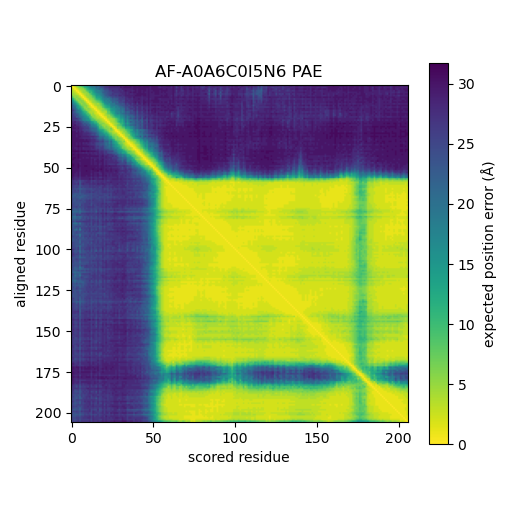.00 86.69 188 ARG A O 1
ATOM 1528 N N . VAL A 1 189 ? 1.530 11.622 -4.159 1.00 88.06 189 VAL A N 1
ATOM 1529 C CA . VAL A 1 189 ? 0.998 10.341 -3.642 1.00 88.06 189 VAL A CA 1
ATOM 1530 C C . VAL A 1 189 ? 1.434 10.118 -2.199 1.00 88.06 189 VAL A C 1
ATOM 1532 O O . VAL A 1 189 ? 0.603 9.841 -1.339 1.00 88.06 189 VAL A O 1
ATOM 1535 N N . VAL A 1 190 ? 2.722 10.308 -1.912 1.00 90.62 190 VAL A N 1
ATOM 1536 C CA . VAL A 1 190 ? 3.276 10.149 -0.565 1.00 90.62 190 VAL A CA 1
ATOM 1537 C C . VAL A 1 190 ? 2.664 11.148 0.419 1.00 90.62 190 VAL A C 1
ATOM 1539 O O . VAL A 1 190 ? 2.362 10.776 1.553 1.00 90.62 190 VAL A O 1
ATOM 1542 N N . LYS A 1 191 ? 2.454 12.402 0.002 1.00 92.25 191 LYS A N 1
ATOM 1543 C CA . LYS A 1 191 ? 1.796 13.425 0.823 1.00 92.25 191 LYS A CA 1
ATOM 1544 C C . LYS A 1 191 ? 0.353 13.036 1.156 1.00 92.25 191 LYS A C 1
ATOM 1546 O O . LYS A 1 191 ? 0.003 13.001 2.331 1.00 92.25 191 LYS A O 1
ATOM 1551 N N . TYR A 1 192 ? -0.454 12.688 0.154 1.00 93.06 192 TYR A N 1
ATOM 1552 C CA . TYR A 1 192 ? -1.846 12.279 0.369 1.00 93.06 192 TYR A CA 1
ATOM 1553 C C . TYR A 1 192 ? -1.953 11.015 1.221 1.00 93.06 192 TYR A C 1
ATOM 1555 O O . TYR A 1 192 ? -2.828 10.917 2.082 1.00 93.06 192 TYR A O 1
ATOM 1563 N N . PHE A 1 193 ? -1.054 10.054 1.005 1.00 95.75 193 PHE A N 1
ATOM 1564 C CA . PHE A 1 193 ? -1.011 8.835 1.799 1.00 95.75 193 PHE A CA 1
ATOM 1565 C C . PHE A 1 193 ? -0.648 9.130 3.259 1.00 95.75 193 PHE A C 1
ATOM 1567 O O . PHE A 1 193 ? -1.309 8.618 4.159 1.00 95.75 193 PHE A O 1
ATOM 1574 N N . ARG A 1 194 ? 0.327 10.019 3.504 1.00 96.25 194 ARG A N 1
ATOM 1575 C CA . ARG A 1 194 ? 0.677 10.489 4.853 1.00 96.25 194 ARG A CA 1
ATOM 1576 C C . ARG A 1 194 ? -0.523 11.099 5.569 1.00 96.25 194 ARG A C 1
ATOM 1578 O O . ARG A 1 194 ? -0.840 10.685 6.675 1.00 96.25 194 ARG A O 1
ATOM 1585 N N . GLU A 1 195 ? -1.174 12.075 4.941 1.00 97.12 195 GLU A N 1
ATOM 1586 C CA . GLU A 1 195 ? -2.318 12.787 5.522 1.00 97.12 195 GLU A CA 1
ATOM 1587 C C . GLU A 1 195 ? -3.456 11.819 5.865 1.00 97.12 195 GLU A C 1
ATOM 1589 O O . GLU A 1 195 ? -4.026 11.873 6.957 1.00 97.12 195 GLU A O 1
ATOM 1594 N N . TRP A 1 196 ? -3.745 10.884 4.957 1.00 98.00 196 TRP A N 1
ATOM 1595 C CA . TRP A 1 196 ? -4.752 9.855 5.182 1.00 98.00 196 TRP A CA 1
ATOM 1596 C C . TRP A 1 196 ? -4.376 8.902 6.321 1.00 98.00 196 TRP A C 1
ATOM 1598 O O . TRP A 1 196 ? -5.231 8.596 7.153 1.00 98.00 196 TRP A O 1
ATOM 1608 N N . LEU A 1 197 ? -3.120 8.450 6.385 1.00 97.31 197 LEU A N 1
ATOM 1609 C CA . LEU A 1 197 ? -2.671 7.518 7.417 1.00 97.31 197 LEU A CA 1
ATOM 1610 C C . LEU A 1 197 ? -2.689 8.175 8.799 1.00 97.31 197 LEU A C 1
ATOM 1612 O O . LEU A 1 197 ? -3.156 7.568 9.754 1.00 97.31 197 LEU A O 1
ATOM 1616 N N . THR A 1 198 ? -2.265 9.438 8.905 1.00 96.94 198 THR A N 1
ATOM 1617 C CA . THR A 1 198 ? -2.346 10.202 10.157 1.00 96.94 198 THR A CA 1
ATOM 1618 C C . THR A 1 198 ? -3.794 10.341 10.628 1.00 96.94 198 THR A C 1
ATOM 1620 O O . THR A 1 198 ? -4.085 10.034 11.786 1.00 96.94 198 THR A O 1
ATOM 1623 N N . LYS A 1 199 ? -4.713 10.725 9.728 1.00 98.00 199 LYS A N 1
ATOM 1624 C CA . LYS A 1 199 ? -6.150 10.852 10.029 1.00 98.00 199 LYS A CA 1
ATOM 1625 C C . LYS A 1 199 ? -6.768 9.538 10.527 1.00 98.00 199 LYS A C 1
ATOM 1627 O O . LYS A 1 199 ? -7.635 9.573 11.391 1.00 98.00 199 LYS A O 1
ATOM 1632 N N . ASN A 1 200 ? -6.328 8.401 9.989 1.00 97.88 200 ASN A N 1
ATOM 1633 C CA . ASN A 1 200 ? -6.892 7.079 10.280 1.00 97.88 200 ASN A CA 1
ATOM 1634 C C . ASN A 1 200 ? -5.997 6.215 11.180 1.00 97.88 200 ASN A C 1
ATOM 1636 O O . ASN A 1 200 ? -6.206 5.011 11.276 1.00 97.88 200 ASN A O 1
ATOM 1640 N N . SER A 1 201 ? -5.003 6.802 11.848 1.00 96.50 201 SER A N 1
ATOM 1641 C CA . SER A 1 201 ? -4.032 6.069 12.676 1.00 96.50 201 SER A CA 1
ATOM 1642 C C . SER A 1 201 ? -4.699 5.187 13.741 1.00 96.50 201 SER A C 1
ATOM 1644 O O . SER A 1 201 ? -4.286 4.048 13.942 1.00 96.50 201 SER A O 1
ATOM 1646 N N . GLY A 1 202 ? -5.795 5.658 14.348 1.00 97.25 202 GLY A N 1
ATOM 1647 C CA . GLY A 1 202 ? -6.580 4.900 15.330 1.00 97.25 202 GLY A CA 1
ATOM 1648 C C . GLY A 1 202 ? -7.292 3.654 14.780 1.00 97.25 202 GLY A C 1
ATOM 1649 O O . GLY A 1 202 ? -7.703 2.796 15.566 1.00 97.25 202 GLY A O 1
ATOM 1650 N N . SER A 1 203 ? -7.410 3.519 13.457 1.00 97.94 203 SER A N 1
ATOM 1651 C CA . SER A 1 203 ? -8.005 2.358 12.783 1.00 97.94 203 SER A CA 1
ATOM 1652 C C . SER A 1 203 ? -7.038 1.182 12.638 1.00 97.94 203 SER A C 1
ATOM 1654 O O . SER A 1 203 ? -7.457 0.111 12.200 1.00 97.94 203 SER A O 1
ATOM 1656 N N . PHE A 1 204 ? -5.766 1.357 13.006 1.00 97.88 204 PHE A N 1
ATOM 1657 C CA . PHE A 1 204 ? -4.738 0.324 12.930 1.00 97.88 204 PHE A CA 1
ATOM 1658 C C . PHE A 1 204 ? -4.324 -0.139 14.329 1.00 97.88 204 PHE A C 1
ATOM 1660 O O . PHE A 1 204 ? -4.249 0.646 15.275 1.00 97.88 204 PHE A O 1
ATOM 1667 N N . ALA A 1 205 ? -4.098 -1.440 14.473 1.00 95.50 205 ALA A N 1
ATOM 1668 C CA . ALA A 1 205 ? -3.465 -2.032 15.637 1.00 95.50 205 ALA A CA 1
ATOM 1669 C C . ALA A 1 205 ? -1.977 -1.630 15.702 1.00 95.50 205 ALA A C 1
ATOM 1671 O O . ALA A 1 205 ? -1.375 -1.375 14.649 1.00 95.50 205 ALA A O 1
ATOM 1672 N N . PRO A 1 206 ? -1.397 -1.562 16.915 1.00 87.81 206 PRO A N 1
ATOM 1673 C CA . PRO A 1 206 ? 0.023 -1.275 17.097 1.00 87.81 206 PRO A CA 1
ATOM 1674 C C . PRO A 1 206 ? 0.936 -2.306 16.410 1.00 87.81 206 PRO A C 1
ATOM 1676 O O . PRO A 1 206 ? 0.559 -3.501 16.283 1.00 87.81 206 PRO A O 1
#

Organism: NCBI:txid1070528

Solvent-accessible surface area (backbone atoms only — not comparable to full-atom values): 12987 Å² total; per-residue (Å²): 143,83,85,87,83,84,80,87,79,89,79,86,79,85,87,83,81,85,82,85,84,81,85,82,87,83,90,80,87,80,84,79,77,81,79,77,80,85,71,82,80,73,83,75,71,85,77,70,80,78,83,77,75,68,77,79,77,69,70,46,58,60,31,50,54,49,34,56,50,23,51,36,63,28,42,33,78,90,40,36,70,82,45,37,73,59,53,54,48,50,50,49,56,54,44,53,56,39,97,46,67,68,58,11,50,56,38,39,57,54,55,71,72,51,68,68,86,74,52,74,49,50,66,49,44,40,50,51,52,48,54,52,51,35,53,53,23,54,75,68,74,41,80,66,76,52,69,69,57,57,54,63,68,33,73,82,46,41,55,67,61,32,46,52,46,29,52,57,38,70,66,58,77,72,91,54,78,92,48,56,74,59,46,62,53,43,53,50,54,52,49,55,50,48,57,51,47,64,76,46,48,87,38,39,51,112

pLDDT: mean 78.96, std 23.2, range [28.42, 98.62]

Radius of gyration: 26.79 Å; Cα contacts (8 Å, |Δi|>4): 103; chains: 1; bounding box: 85×35×73 Å